Protein AF-0000000066243483 (afdb_homodimer)

Nearest PDB structures (foldseek):
  1xi3-assembly1_B  TM=9.521E-01  e=5.564E-17  Pyrococcus furiosus
  1g4t-assembly1_A  TM=9.145E-01  e=1.353E-14  Bacillus subtilis
  1g67-assembly1_A  TM=9.146E-01  e=1.085E-13  Bacillus subtilis
  3qh2-assembly2_C  TM=8.481E-01  e=3.074E-13  Bacillus subtilis
  3o16-assembly1_A  TM=8.797E-01  e=5.173E-13  Bacillus subtilis

Foldseek 3Di:
DDADQEEEEEDDVLQDPPNLVSVLLLLVVPAAHYEDDDVPDDDVVSLVVLLVVLVSSVVSNHAYAYEQPVVSCVVNVGQAYEYELPGDQPLVRCVVPVRHQYEYEDAALVSLVSNVVSPHQEYEYDDQDQAPVCNPDDHPHLQRLLVSLVPHDHAYEHEHPDEPVCQVSSVVSRHSHYYYYCNSSD/DDADQEEEEEDDVLQDPPNLVSVLLLLVVPAAHYEDDDVVDDDVVSLVVLLVVLVSSVVSNHAYAYEQPVVSCVVNVGQAYEYELPGDQPLVRCVVPVRHQYEYEDAALVSLVSNVVSPHQEYEYDDQDQAPVCNPDDHPHLQRLLVSLVVHDHAYEHEHPDEPVCQVSSVVSRHSHYYYYCNSSD

Sequence (372 aa):
MELPRLYAITDRKKYGENFLETLEKILKKGVRMVQLREKDLKDRELYKLAKEVRALTKKYKALLLINERFDIALAVEADGVHLPEQSFPPSVVKRVNPNFIVGFSAHSLESAKYAEKEGADFITLSPIFKTSSHPEAQPIGLKTLKEVSEKVNIPVYALGGITWEKIKVCYKNGAYGIAGISMFLEMELPRLYAITDRKKYGENFLETLEKILKKGVRMVQLREKDLKDRELYKLAKEVRALTKKYKALLLINERFDIALAVEADGVHLPEQSFPPSVVKRVNPNFIVGFSAHSLESAKYAEKEGADFITLSPIFKTSSHPEAQPIGLKTLKEVSEKVNIPVYALGGITWEKIKVCYKNGAYGIAGISMFLE

Solvent-accessible surface area (backbone atoms only — not comparable to full-atom values): 19202 Å² total; per-residue (Å²): 135,86,75,66,47,38,35,42,37,48,43,60,85,80,50,37,93,54,37,68,60,46,51,47,53,35,43,71,72,65,46,36,29,37,34,53,45,63,88,84,52,54,70,34,59,42,44,55,50,45,44,53,50,44,55,54,29,54,75,67,72,24,45,38,23,25,49,62,45,53,40,55,17,57,65,53,64,43,49,17,27,34,25,50,70,75,38,65,58,48,44,53,54,39,69,72,39,71,78,48,47,34,35,31,45,21,73,45,59,68,47,43,50,49,38,50,73,34,61,28,59,27,33,36,40,43,31,38,33,68,31,83,92,4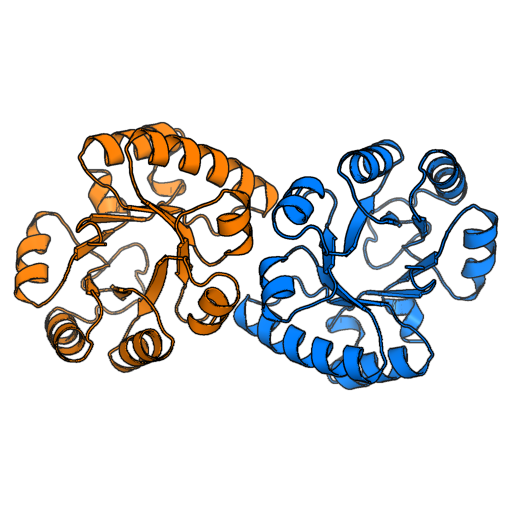5,67,87,52,72,49,61,31,62,68,49,43,30,53,37,39,73,72,44,91,53,50,32,21,41,22,34,54,59,44,83,86,45,45,63,60,42,46,75,28,44,32,63,27,43,33,39,56,67,56,64,74,106,134,86,75,65,46,39,35,42,36,48,42,59,85,80,49,38,94,54,38,68,61,46,51,47,54,36,42,73,71,64,46,37,28,36,34,55,43,62,87,84,54,52,68,35,58,42,45,54,50,46,44,53,48,44,54,54,29,55,74,66,71,24,46,39,23,24,50,62,43,53,39,54,16,58,65,52,63,44,50,17,28,33,25,50,70,76,39,66,59,48,43,52,54,38,68,70,38,71,78,47,45,33,35,30,46,20,74,46,59,67,47,42,51,49,38,51,74,34,60,29,57,28,32,36,40,42,30,38,33,68,31,83,91,46,66,86,52,71,49,61,31,62,68,48,43,30,51,38,40,70,74,43,91,52,50,32,22,42,23,34,53,59,46,83,87,45,47,63,59,42,46,75,29,45,32,63,27,43,32,38,54,69,56,62,75,106

Structure (mmCIF, N/CA/C/O backbone):
data_AF-0000000066243483-model_v1
#
loop_
_entity.id
_entity.type
_entity.pdbx_description
1 polymer 'Putative thiamine-phosphate synthase 2'
#
loop_
_atom_site.group_PDB
_atom_site.id
_atom_site.type_symbol
_atom_site.label_atom_id
_atom_site.label_alt_id
_atom_site.label_comp_id
_atom_site.label_asym_id
_atom_site.label_entity_id
_atom_site.label_seq_id
_atom_site.pdbx_PDB_ins_code
_atom_site.Cartn_x
_atom_site.Cartn_y
_atom_site.Cartn_z
_atom_site.occupancy
_atom_site.B_iso_or_equiv
_atom_site.auth_seq_id
_atom_site.auth_comp_id
_atom_site.auth_asym_id
_atom_site.auth_atom_id
_atom_site.pdbx_PDB_model_num
ATOM 1 N N . MET A 1 1 ? 5.418 -25.562 4.613 1 61.09 1 MET A N 1
ATOM 2 C CA . MET A 1 1 ? 4.191 -25.859 3.881 1 61.09 1 MET A CA 1
ATOM 3 C C . MET A 1 1 ? 4.453 -25.922 2.381 1 61.09 1 MET A C 1
ATOM 5 O O . MET A 1 1 ? 5.258 -25.156 1.855 1 61.09 1 MET A O 1
ATOM 9 N N . GLU A 1 2 ? 3.904 -26.953 1.703 1 91.19 2 GLU A N 1
ATOM 10 C CA . GLU A 1 2 ? 4.121 -27.141 0.27 1 91.19 2 GLU A CA 1
ATOM 11 C C . GLU A 1 2 ? 3.221 -26.203 -0.542 1 91.19 2 GLU A C 1
ATOM 13 O O . GLU A 1 2 ? 2.008 -26.172 -0.323 1 91.19 2 GLU A O 1
ATOM 18 N N . LEU A 1 3 ? 3.748 -25.422 -1.381 1 98 3 LEU A N 1
ATOM 19 C CA . LEU A 1 3 ? 3.004 -24.484 -2.219 1 98 3 LEU A CA 1
ATOM 20 C C . LEU A 1 3 ? 2.248 -25.234 -3.316 1 98 3 LEU A C 1
ATOM 22 O O . LEU A 1 3 ? 2.748 -26.219 -3.863 1 98 3 LEU A O 1
ATOM 26 N N . PRO A 1 4 ? 1.055 -24.781 -3.625 1 98.62 4 PRO A N 1
ATOM 27 C CA . PRO A 1 4 ? 0.329 -25.391 -4.742 1 98.62 4 PRO A CA 1
ATOM 28 C C . PRO A 1 4 ? 1.08 -25.281 -6.066 1 98.62 4 PRO A C 1
ATOM 30 O O . PRO A 1 4 ? 1.854 -24.344 -6.266 1 98.62 4 PRO A O 1
ATOM 33 N N . ARG A 1 5 ? 0.784 -26.156 -6.977 1 98.12 5 ARG A N 1
ATOM 34 C CA . ARG A 1 5 ? 1.524 -26.25 -8.227 1 98.12 5 ARG A CA 1
ATOM 35 C C . ARG A 1 5 ? 0.938 -25.312 -9.281 1 98.12 5 ARG A C 1
ATOM 37 O O . ARG A 1 5 ? 1.601 -24.984 -10.266 1 98.12 5 ARG A O 1
ATOM 44 N N . LEU A 1 6 ? -0.348 -24.969 -9.117 1 98.19 6 LEU A N 1
ATOM 45 C CA . LEU A 1 6 ? -1.018 -24.047 -10.031 1 98.19 6 LEU A CA 1
ATOM 46 C C . LEU A 1 6 ? -1.296 -22.703 -9.352 1 98.19 6 LEU A C 1
ATOM 48 O O . LEU A 1 6 ? -1.826 -22.672 -8.242 1 98.19 6 LEU A O 1
ATOM 52 N N . TYR A 1 7 ? -0.91 -21.672 -10.016 1 98.69 7 TYR A N 1
ATOM 53 C CA . TYR A 1 7 ? -0.941 -20.312 -9.477 1 98.69 7 TYR A CA 1
ATOM 54 C C . TYR A 1 7 ? -1.656 -19.359 -10.43 1 98.69 7 TYR A C 1
ATOM 56 O O . TYR A 1 7 ? -1.082 -18.922 -11.43 1 98.69 7 TYR A O 1
ATOM 64 N N . ALA A 1 8 ? -2.908 -19.016 -10.07 1 98.62 8 ALA A N 1
ATOM 65 C CA . ALA A 1 8 ? -3.715 -18.156 -10.938 1 98.62 8 ALA A CA 1
ATOM 66 C C . ALA A 1 8 ? -3.488 -16.688 -10.617 1 98.62 8 ALA A C 1
ATOM 68 O O . ALA A 1 8 ? -3.512 -16.281 -9.453 1 98.62 8 ALA A O 1
ATOM 69 N N . ILE A 1 9 ? -3.273 -15.93 -11.625 1 98.56 9 ILE A N 1
ATOM 70 C CA . ILE A 1 9 ? -3.133 -14.477 -11.516 1 98.56 9 ILE A CA 1
ATOM 71 C C . ILE A 1 9 ? -4.332 -13.789 -12.164 1 98.56 9 ILE A C 1
ATOM 73 O O . ILE A 1 9 ? -4.637 -14.031 -13.328 1 98.56 9 ILE A O 1
ATOM 77 N N . THR A 1 10 ? -4.953 -12.906 -11.469 1 98.31 10 THR A N 1
ATOM 78 C CA . THR A 1 10 ? -6.215 -12.352 -11.945 1 98.31 10 THR A CA 1
ATOM 79 C C . THR A 1 10 ? -5.965 -11.195 -12.906 1 98.31 10 THR A C 1
ATOM 81 O O . THR A 1 10 ? -4.918 -10.547 -12.844 1 98.31 10 THR A O 1
ATOM 84 N N . ASP A 1 11 ? -6.926 -11 -13.773 1 96.38 11 ASP A N 1
ATOM 85 C CA . ASP A 1 11 ? -7.086 -9.883 -14.703 1 96.38 11 ASP A CA 1
ATOM 86 C C . ASP A 1 11 ? -8.562 -9.609 -14.984 1 96.38 11 ASP A C 1
ATOM 88 O O . ASP A 1 11 ? -9.18 -10.297 -15.797 1 96.38 11 ASP A O 1
ATOM 92 N N . ARG A 1 12 ? -8.984 -8.602 -14.367 1 94.81 12 ARG A N 1
ATOM 93 C CA . ARG A 1 12 ? -10.414 -8.336 -14.414 1 94.81 12 ARG A CA 1
ATOM 94 C C . ARG A 1 12 ? -10.891 -8.141 -15.852 1 94.81 12 ARG A C 1
ATOM 96 O O . ARG A 1 12 ? -12.016 -8.5 -16.203 1 94.81 12 ARG A O 1
ATOM 103 N N . LYS A 1 13 ? -10.117 -7.582 -16.688 1 92.94 13 LYS A N 1
ATOM 104 C CA . LYS A 1 13 ? -10.477 -7.367 -18.078 1 92.94 13 LYS A CA 1
ATOM 105 C C . LYS A 1 13 ? -10.656 -8.695 -18.812 1 92.94 13 LYS A C 1
ATOM 107 O O . LYS A 1 13 ? -11.531 -8.828 -19.672 1 92.94 13 LYS A O 1
ATOM 112 N N . LYS A 1 14 ? -9.844 -9.711 -18.5 1 93.5 14 LYS A N 1
ATOM 113 C CA . LYS A 1 14 ? -9.906 -11.031 -19.125 1 93.5 14 LYS A CA 1
ATOM 114 C C . LYS A 1 14 ? -10.953 -11.906 -18.438 1 93.5 14 LYS A C 1
ATOM 116 O O . LYS A 1 14 ? -11.562 -12.766 -19.094 1 93.5 14 LYS A O 1
ATOM 121 N N . TYR A 1 15 ? -11.102 -11.711 -17.172 1 94.81 15 TYR A N 1
ATOM 122 C CA . TYR A 1 15 ? -12.023 -12.531 -16.391 1 94.81 15 TYR A CA 1
ATOM 123 C C . TYR A 1 15 ? -13.469 -12.141 -16.688 1 94.81 15 TYR A C 1
ATOM 125 O O . TYR A 1 15 ? -14.391 -12.93 -16.469 1 94.81 15 TYR A O 1
ATOM 133 N N . GLY A 1 16 ? -13.672 -10.789 -17.078 1 91.81 16 GLY A N 1
ATOM 134 C CA . GLY A 1 16 ? -14.992 -10.352 -17.5 1 91.81 16 GLY A CA 1
ATOM 135 C C . GLY A 1 16 ? -15.797 -9.719 -16.375 1 91.81 16 GLY A C 1
ATOM 136 O O . GLY A 1 16 ? -15.305 -9.578 -15.258 1 91.81 16 GLY A O 1
ATOM 137 N N . GLU A 1 17 ? -17.016 -9.406 -16.656 1 89.5 17 GLU A N 1
ATOM 138 C CA . GLU A 1 17 ? -17.875 -8.664 -15.742 1 89.5 17 GLU A CA 1
ATOM 139 C C . GLU A 1 17 ? -18.234 -9.508 -14.523 1 89.5 17 GLU A C 1
ATOM 141 O O . GLU A 1 17 ? -18.453 -8.969 -13.43 1 89.5 17 GLU A O 1
ATOM 146 N N . ASN A 1 18 ? -18.312 -10.727 -14.758 1 95.06 18 ASN A N 1
ATOM 147 C CA . ASN A 1 18 ? -18.578 -11.641 -13.648 1 95.06 18 ASN A CA 1
ATOM 148 C C . ASN A 1 18 ? -17.281 -12.164 -13.047 1 95.06 18 ASN A C 1
ATOM 150 O O . ASN A 1 18 ? -17.094 -13.375 -12.922 1 95.06 18 ASN A O 1
ATOM 154 N N . PHE A 1 19 ? -16.484 -11.406 -12.555 1 97.75 19 PHE A N 1
ATOM 155 C CA . PHE A 1 19 ? -15.125 -11.656 -12.086 1 97.75 19 PHE A CA 1
ATOM 156 C C . PHE A 1 19 ? -15.109 -12.742 -11.016 1 97.75 19 PHE A C 1
ATOM 158 O O . PHE A 1 19 ? -14.383 -13.727 -11.133 1 97.75 19 PHE A O 1
ATOM 165 N N . LEU A 1 20 ? -15.922 -12.609 -9.984 1 98.19 20 LEU A N 1
ATOM 166 C CA . LEU A 1 20 ? -15.914 -13.547 -8.867 1 98.19 20 LEU A CA 1
ATOM 167 C C . LEU A 1 20 ? -16.391 -14.922 -9.305 1 98.19 20 LEU A C 1
ATOM 169 O O . LEU A 1 20 ? -15.883 -15.945 -8.828 1 98.19 20 LEU A O 1
ATOM 173 N N . GLU A 1 21 ? -17.359 -14.953 -10.195 1 98.06 21 GLU A N 1
ATOM 174 C CA . GLU A 1 21 ? -17.844 -16.219 -10.719 1 98.06 21 GLU A CA 1
ATOM 175 C C . GLU A 1 21 ? -16.75 -16.938 -11.531 1 98.06 21 GLU A C 1
ATOM 177 O O . GLU A 1 21 ? -16.594 -18.141 -11.43 1 98.06 21 GLU A O 1
ATOM 182 N N . THR A 1 22 ? -16.125 -16.156 -12.344 1 98.31 22 THR A N 1
ATOM 183 C CA . THR A 1 22 ? -15.023 -16.703 -13.133 1 98.31 22 THR A CA 1
ATOM 184 C C . THR A 1 22 ? -13.922 -17.25 -12.234 1 98.31 22 THR A C 1
ATOM 186 O O . THR A 1 22 ? -13.422 -18.359 -12.461 1 98.31 22 THR A O 1
ATOM 189 N N . LEU A 1 23 ? -13.555 -16.516 -11.18 1 98.62 23 LEU A N 1
ATOM 190 C CA . LEU A 1 23 ? -12.547 -16.953 -10.227 1 98.62 23 LEU A CA 1
ATOM 191 C C . LEU A 1 23 ? -13 -18.234 -9.516 1 98.62 23 LEU A C 1
ATOM 193 O O . LEU A 1 23 ? -12.203 -19.141 -9.297 1 98.62 23 LEU A O 1
ATOM 197 N N . GLU A 1 24 ? -14.258 -18.25 -9.195 1 98.56 24 GLU A N 1
ATOM 198 C CA . GLU A 1 24 ? -14.781 -19.438 -8.523 1 98.56 24 GLU A CA 1
ATOM 199 C C . GLU A 1 24 ? -14.664 -20.672 -9.406 1 98.56 24 GLU A C 1
ATOM 201 O O . GLU A 1 24 ? -14.375 -21.766 -8.922 1 98.56 24 GLU A O 1
ATOM 206 N N . LYS A 1 25 ? -14.93 -20.5 -10.695 1 98.12 25 LYS A N 1
ATOM 207 C CA . LYS A 1 25 ? -14.773 -21.609 -11.633 1 98.12 25 LYS A CA 1
ATOM 208 C C . LYS A 1 25 ? -13.336 -22.125 -11.641 1 98.12 25 LYS A C 1
ATOM 210 O O . LYS A 1 25 ? -13.109 -23.328 -11.719 1 98.12 25 LYS A O 1
ATOM 215 N N . ILE A 1 26 ? -12.414 -21.219 -11.539 1 98.19 26 ILE A N 1
ATOM 216 C CA . ILE A 1 26 ? -11 -21.562 -11.516 1 98.19 26 ILE A CA 1
ATOM 217 C C . ILE A 1 26 ? -10.688 -22.359 -10.25 1 98.19 26 ILE A C 1
ATOM 219 O O . ILE A 1 26 ? -10 -23.375 -10.297 1 98.19 26 ILE A O 1
ATOM 223 N N . LEU A 1 27 ? -11.219 -21.953 -9.156 1 98.5 27 LEU A N 1
ATOM 224 C CA . LEU A 1 27 ? -11.016 -22.641 -7.883 1 98.5 27 LEU A CA 1
ATOM 225 C C . LEU A 1 27 ? -11.672 -24.016 -7.887 1 98.5 27 LEU A C 1
ATOM 227 O O . LEU A 1 27 ? -11.117 -24.969 -7.348 1 98.5 27 LEU A O 1
ATOM 231 N N . LYS A 1 28 ? -12.797 -24.094 -8.562 1 97.88 28 LYS A N 1
ATOM 232 C CA . LYS A 1 28 ? -13.5 -25.359 -8.664 1 97.88 28 LYS A CA 1
ATOM 233 C C . LYS A 1 28 ? -12.688 -26.375 -9.477 1 97.88 28 LYS A C 1
ATOM 235 O O . LYS A 1 28 ? -12.828 -27.578 -9.281 1 97.88 28 LYS A O 1
ATOM 240 N N . LYS A 1 29 ? -11.852 -25.844 -10.336 1 96.88 29 LYS A N 1
ATOM 241 C CA . LYS A 1 29 ? -11.023 -26.703 -11.18 1 96.88 29 LYS A CA 1
ATOM 242 C C . LYS A 1 29 ? -9.797 -27.188 -10.414 1 96.88 29 LYS A C 1
ATOM 244 O O . LYS A 1 29 ? -8.984 -27.938 -10.961 1 96.88 29 LYS A O 1
ATOM 249 N N . GLY A 1 30 ? -9.594 -26.703 -9.219 1 96.94 30 GLY A N 1
ATOM 250 C CA . GLY A 1 30 ? -8.562 -27.312 -8.383 1 96.94 30 GLY A CA 1
ATOM 251 C C . GLY A 1 30 ? -7.406 -26.375 -8.102 1 96.94 30 GLY A C 1
ATOM 252 O O . GLY A 1 30 ? -6.484 -26.719 -7.363 1 96.94 30 GLY A O 1
ATOM 253 N N . VAL A 1 31 ? -7.445 -25.172 -8.625 1 98.12 31 VAL A N 1
ATOM 254 C CA . VAL A 1 31 ? -6.41 -24.188 -8.336 1 98.12 31 VAL A CA 1
ATOM 255 C C . VAL A 1 31 ? -6.504 -23.75 -6.871 1 98.12 31 VAL A C 1
ATOM 257 O O . VAL A 1 31 ? -7.59 -23.469 -6.367 1 98.12 31 VAL A O 1
ATOM 260 N N . ARG A 1 32 ? -5.324 -23.656 -6.184 1 98.56 32 ARG A N 1
ATOM 261 C CA . ARG A 1 32 ? -5.379 -23.391 -4.75 1 98.56 32 ARG A CA 1
ATOM 262 C C . ARG A 1 32 ? -4.441 -22.25 -4.367 1 98.56 32 ARG A C 1
ATOM 264 O O . ARG A 1 32 ? -4.098 -22.094 -3.193 1 98.56 32 ARG A O 1
ATOM 271 N N . MET A 1 33 ? -3.996 -21.484 -5.324 1 98.81 33 MET A N 1
ATOM 272 C CA . MET A 1 33 ? -3.219 -20.266 -5.098 1 98.81 33 MET A CA 1
ATOM 273 C C . MET A 1 33 ? -3.58 -19.188 -6.117 1 98.81 33 MET A C 1
ATOM 275 O O . MET A 1 33 ? -3.566 -19.438 -7.32 1 98.81 33 MET A O 1
ATOM 279 N N . VAL A 1 34 ? -3.951 -18.016 -5.586 1 98.94 34 VAL A N 1
ATOM 280 C CA . VAL A 1 34 ? -4.441 -16.922 -6.422 1 98.94 34 VAL A CA 1
ATOM 281 C C . VAL A 1 34 ? -3.703 -15.633 -6.07 1 98.94 34 VAL A C 1
ATOM 283 O O . VAL A 1 34 ? -3.545 -15.305 -4.895 1 98.94 34 VAL A O 1
ATOM 286 N N . GLN A 1 35 ? -3.232 -15.008 -7.039 1 98.94 35 GLN A N 1
ATOM 287 C CA . GLN A 1 35 ? -2.791 -13.617 -6.895 1 98.94 35 GLN A CA 1
ATOM 288 C C . GLN A 1 35 ? -3.861 -12.648 -7.379 1 98.94 35 GLN A C 1
ATOM 290 O O . GLN A 1 35 ? -4.293 -12.719 -8.531 1 98.94 35 GLN A O 1
ATOM 295 N N . LEU A 1 36 ? -4.336 -11.773 -6.527 1 98.88 36 LEU A N 1
ATOM 296 C CA . LEU A 1 36 ? -5.176 -10.656 -6.957 1 98.88 36 LEU A CA 1
ATOM 297 C C . LEU A 1 36 ? -4.328 -9.523 -7.52 1 98.88 36 LEU A C 1
ATOM 299 O O . LEU A 1 36 ? -3.689 -8.789 -6.766 1 98.88 36 LEU A O 1
ATOM 303 N N . ARG A 1 37 ? -4.32 -9.422 -8.797 1 98.25 37 ARG A N 1
ATOM 304 C CA . ARG A 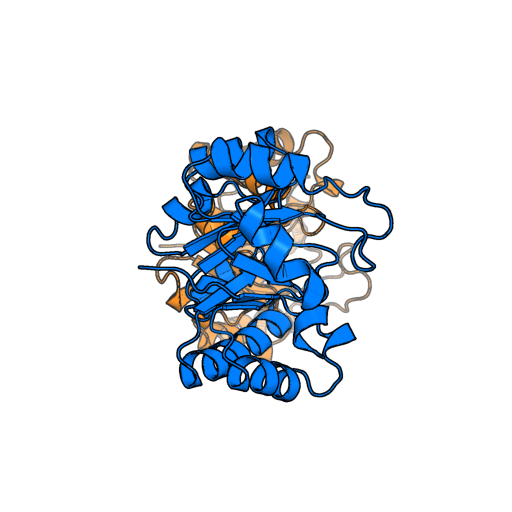1 37 ? -3.529 -8.43 -9.516 1 98.25 37 ARG A CA 1
ATOM 305 C C . ARG A 1 37 ? -4.426 -7.496 -10.328 1 98.25 37 ARG A C 1
ATOM 307 O O . ARG A 1 37 ? -4.754 -7.789 -11.484 1 98.25 37 ARG A O 1
ATOM 314 N N . GLU A 1 38 ? -4.816 -6.398 -9.719 1 96.5 38 GLU A N 1
ATOM 315 C CA . GLU A 1 38 ? -5.645 -5.387 -10.367 1 96.5 38 GLU A CA 1
ATOM 316 C C . GLU A 1 38 ? -5.051 -3.992 -10.195 1 96.5 38 GLU A C 1
ATOM 318 O O . GLU A 1 38 ? -5.465 -3.24 -9.312 1 96.5 38 GLU A O 1
ATOM 323 N N . LYS A 1 39 ? -4.215 -3.547 -11.094 1 90.88 39 LYS A N 1
ATOM 324 C CA . LYS A 1 39 ? -3.35 -2.377 -10.953 1 90.88 39 LYS A CA 1
ATOM 325 C C . LYS A 1 39 ? -4.105 -1.092 -11.273 1 90.88 39 LYS A C 1
ATOM 327 O O . LYS A 1 39 ? -3.635 0.005 -10.961 1 90.88 39 LYS A O 1
ATOM 332 N N . ASP A 1 40 ? -5.199 -1.304 -11.859 1 93.12 40 ASP A N 1
ATOM 333 C CA . ASP A 1 40 ? -5.926 -0.124 -12.32 1 93.12 40 ASP A CA 1
ATOM 334 C C . ASP A 1 40 ? -6.914 0.363 -11.266 1 93.12 40 ASP A C 1
ATOM 336 O O . ASP A 1 40 ? -7.484 1.447 -11.391 1 93.12 40 ASP A O 1
ATOM 340 N N . LEU A 1 41 ? -7.137 -0.409 -10.203 1 93.62 41 LEU A N 1
ATOM 341 C CA . LEU A 1 41 ? -8.102 -0.042 -9.172 1 93.62 41 LEU A CA 1
ATOM 342 C C . LEU A 1 41 ? -7.469 0.901 -8.156 1 93.62 41 LEU A C 1
ATOM 344 O O . LEU A 1 41 ? -6.305 0.74 -7.793 1 93.62 41 LEU A O 1
ATOM 348 N N . LYS A 1 42 ? -8.297 1.825 -7.645 1 90.88 42 LYS A N 1
ATOM 349 C CA . LYS A 1 42 ? -7.898 2.678 -6.527 1 90.88 42 LYS A CA 1
ATOM 350 C C . LYS A 1 42 ? -7.895 1.898 -5.215 1 90.88 42 LYS A C 1
ATOM 352 O O . LYS A 1 42 ? -8.453 0.799 -5.137 1 90.88 42 LYS A O 1
ATOM 357 N N . ASP A 1 43 ? -7.398 2.449 -4.211 1 92 43 ASP A N 1
ATOM 358 C CA . ASP A 1 43 ? -7.105 1.744 -2.967 1 92 43 ASP A CA 1
ATOM 359 C C . ASP A 1 43 ? -8.375 1.167 -2.348 1 92 43 ASP A C 1
ATOM 361 O O . ASP A 1 43 ? -8.414 -0.007 -1.975 1 92 43 ASP A O 1
ATOM 365 N N . ARG A 1 44 ? -9.406 1.966 -2.254 1 92.5 44 ARG A N 1
ATOM 366 C CA . ARG A 1 44 ? -10.641 1.516 -1.617 1 92.5 44 ARG A CA 1
ATOM 367 C C . ARG A 1 44 ? -11.312 0.418 -2.436 1 92.5 44 ARG A C 1
ATOM 369 O O . ARG A 1 44 ? -11.844 -0.542 -1.877 1 92.5 44 ARG A O 1
ATOM 376 N N . GLU A 1 45 ? -11.305 0.593 -3.777 1 95.75 45 GLU A N 1
ATOM 377 C CA . GLU A 1 45 ? -11.883 -0.413 -4.66 1 95.75 45 GLU A CA 1
ATOM 378 C C . GLU A 1 45 ? -11.109 -1.723 -4.598 1 95.75 45 GLU A C 1
ATOM 380 O O . GLU A 1 45 ? -11.695 -2.805 -4.578 1 95.75 45 GLU A O 1
ATOM 385 N N . LEU A 1 46 ? -9.844 -1.618 -4.566 1 97.44 46 LEU A N 1
ATOM 386 C CA . LEU A 1 46 ? -9.008 -2.809 -4.473 1 97.44 46 LEU A CA 1
ATOM 387 C C . LEU A 1 46 ? -9.227 -3.523 -3.141 1 97.44 46 LEU A C 1
ATOM 389 O O . LEU A 1 46 ? -9.305 -4.754 -3.098 1 97.44 46 LEU A O 1
ATOM 393 N N . TYR A 1 47 ? -9.359 -2.795 -2.102 1 97.88 47 TYR A N 1
ATOM 394 C CA . TYR A 1 47 ? -9.609 -3.354 -0.778 1 97.88 47 TYR A CA 1
ATOM 395 C C . TYR A 1 47 ? -10.93 -4.121 -0.751 1 97.88 47 TYR A C 1
ATOM 397 O O . TYR A 1 47 ? -10.984 -5.246 -0.252 1 97.88 47 TYR A O 1
ATOM 405 N N . LYS A 1 48 ? -11.93 -3.471 -1.295 1 97.56 48 LYS A N 1
ATOM 406 C CA . LYS A 1 48 ? -13.242 -4.117 -1.327 1 97.56 48 LYS A CA 1
ATOM 407 C C . LYS A 1 48 ? -13.195 -5.418 -2.121 1 97.56 48 LYS A C 1
ATOM 409 O O . LYS A 1 48 ? -13.727 -6.441 -1.68 1 97.56 48 LYS A O 1
ATOM 414 N N . LEU A 1 49 ? -12.562 -5.363 -3.211 1 98.25 49 LEU A N 1
ATOM 415 C CA . LEU A 1 49 ? -12.445 -6.559 -4.039 1 98.25 49 LEU A CA 1
ATOM 416 C C . LEU A 1 49 ? -11.617 -7.633 -3.33 1 98.25 49 LEU A C 1
ATOM 418 O O . LEU A 1 49 ? -11.961 -8.812 -3.375 1 98.25 49 LEU A O 1
ATOM 422 N N . ALA A 1 50 ? -10.578 -7.211 -2.699 1 98.75 50 ALA A N 1
ATOM 423 C CA . ALA A 1 50 ? -9.711 -8.141 -1.982 1 98.75 50 ALA A CA 1
ATOM 424 C C . ALA A 1 50 ? -10.477 -8.867 -0.878 1 98.75 50 ALA A C 1
ATOM 426 O O . ALA A 1 50 ? -10.242 -10.047 -0.628 1 98.75 50 ALA A O 1
ATOM 427 N N . LYS A 1 51 ? -11.359 -8.203 -0.224 1 98.56 51 LYS A N 1
ATOM 428 C CA . LYS A 1 51 ? -12.188 -8.82 0.808 1 98.56 51 LYS A CA 1
ATOM 429 C C . LYS A 1 51 ? -13.055 -9.93 0.224 1 98.56 51 LYS A C 1
ATOM 431 O O . LYS A 1 51 ? -13.172 -11.008 0.812 1 98.56 51 LYS A O 1
ATOM 436 N N . GLU A 1 52 ? -13.609 -9.562 -0.909 1 98.69 52 GLU A N 1
ATOM 437 C CA . GLU A 1 52 ? -14.461 -10.547 -1.576 1 98.69 52 GLU A CA 1
ATOM 438 C C . GLU A 1 52 ? -13.648 -11.758 -2.029 1 98.69 52 GLU A C 1
ATOM 440 O O . GLU A 1 52 ? -14.078 -12.898 -1.857 1 98.69 52 GLU A O 1
ATOM 445 N N . VAL A 1 53 ? -12.531 -11.531 -2.562 1 98.88 53 VAL A N 1
ATOM 446 C CA . VAL A 1 53 ? -11.68 -12.609 -3.053 1 98.88 53 VAL A CA 1
ATOM 447 C C . VAL A 1 53 ? -11.172 -13.438 -1.878 1 98.88 53 VAL A C 1
ATOM 449 O O . VAL A 1 53 ? -11.055 -14.664 -1.979 1 98.88 53 VAL A O 1
ATOM 452 N N . ARG A 1 54 ? -10.852 -12.781 -0.778 1 98.88 54 ARG A N 1
ATOM 453 C CA . ARG A 1 54 ? -10.422 -13.477 0.429 1 98.88 54 ARG A CA 1
ATOM 454 C C . ARG A 1 54 ? -11.492 -14.461 0.896 1 98.88 54 ARG A C 1
ATOM 456 O O . ARG A 1 54 ? -11.188 -15.617 1.198 1 98.88 54 ARG A O 1
ATOM 463 N N . ALA A 1 55 ? -12.703 -13.961 0.957 1 98.81 55 ALA A N 1
ATOM 464 C CA . ALA A 1 55 ? -13.805 -14.828 1.361 1 98.81 55 ALA A CA 1
ATOM 465 C C . ALA A 1 55 ? -13.922 -16.031 0.434 1 98.81 55 ALA A C 1
ATOM 467 O O . ALA A 1 55 ? -14.094 -17.172 0.895 1 98.81 55 ALA A O 1
ATOM 468 N N . LEU A 1 56 ? -13.82 -15.797 -0.831 1 98.81 56 LEU A N 1
ATOM 469 C CA . LEU A 1 56 ? -13.953 -16.844 -1.83 1 98.81 56 LEU A CA 1
ATOM 470 C C . LEU A 1 56 ? -12.805 -17.844 -1.716 1 98.81 56 LEU A C 1
ATOM 472 O O . LEU A 1 56 ? -13.023 -19.062 -1.755 1 98.81 56 LEU A O 1
ATOM 476 N N . THR A 1 57 ? -11.57 -17.359 -1.591 1 98.88 57 THR A N 1
ATOM 477 C CA . THR A 1 57 ? -10.422 -18.266 -1.515 1 98.88 57 THR A CA 1
ATOM 478 C C . THR A 1 57 ? -10.461 -19.078 -0.23 1 98.88 57 THR A C 1
ATOM 480 O O . THR A 1 57 ? -10.055 -20.25 -0.217 1 98.88 57 THR A O 1
ATOM 483 N N . LYS A 1 58 ? -10.945 -18.547 0.842 1 98.75 58 LYS A N 1
ATOM 484 C CA . LYS A 1 58 ? -11.094 -19.297 2.086 1 98.75 58 LYS A CA 1
ATOM 485 C C . LYS A 1 58 ? -12.07 -20.453 1.91 1 98.75 58 LYS A C 1
ATOM 487 O O . LYS A 1 58 ? -11.828 -21.562 2.408 1 98.75 58 LYS A O 1
ATOM 492 N N . LYS A 1 59 ? -13.156 -20.109 1.199 1 98.5 59 LYS A N 1
ATOM 493 C CA . LYS A 1 59 ? -14.164 -21.141 0.94 1 98.5 59 LYS A CA 1
ATOM 494 C C . LYS A 1 59 ? -13.547 -22.359 0.274 1 98.5 59 LYS A C 1
ATOM 496 O O . LYS A 1 59 ? -13.977 -23.484 0.528 1 98.5 59 LYS A O 1
ATOM 501 N N . TYR A 1 60 ? -12.523 -22.203 -0.456 1 98.62 60 TYR A N 1
ATOM 502 C CA . TYR A 1 60 ? -11.938 -23.297 -1.223 1 98.62 60 TYR A CA 1
ATOM 503 C C . TYR A 1 60 ? -10.578 -23.703 -0.655 1 98.62 60 TYR A C 1
ATOM 505 O O . TYR A 1 60 ? -9.82 -24.422 -1.299 1 98.62 60 TYR A O 1
ATOM 513 N N . LYS A 1 61 ? -10.227 -23.109 0.47 1 98.44 61 LYS A N 1
ATOM 514 C CA . LYS A 1 61 ? -8.953 -23.375 1.129 1 98.44 61 LYS A CA 1
ATOM 515 C C . LYS A 1 61 ? -7.777 -23.078 0.201 1 98.44 61 LYS A C 1
ATOM 517 O O . LYS A 1 61 ? -6.84 -23.875 0.103 1 98.44 61 LYS A O 1
ATOM 522 N N . ALA A 1 62 ? -7.926 -22.016 -0.464 1 98.81 62 ALA A N 1
ATOM 523 C CA . ALA A 1 62 ? -6.883 -21.578 -1.383 1 98.81 62 ALA A CA 1
ATOM 524 C C . ALA A 1 62 ? -6.098 -20.406 -0.795 1 98.81 62 ALA A C 1
ATOM 526 O O . ALA A 1 62 ? -6.645 -19.609 -0.03 1 98.81 62 ALA A O 1
ATOM 527 N N . LEU A 1 63 ? -4.828 -20.297 -1.157 1 98.88 63 LEU A N 1
ATOM 528 C CA . LEU A 1 63 ? -3.982 -19.188 -0.753 1 98.88 63 LEU A CA 1
ATOM 529 C C . LEU A 1 63 ? -4.324 -17.922 -1.552 1 98.88 63 LEU A C 1
ATOM 531 O O . LEU A 1 63 ? -4.594 -18.016 -2.752 1 98.88 63 LEU A O 1
ATOM 535 N N . LEU A 1 64 ? -4.344 -16.812 -0.911 1 98.94 64 LEU A N 1
ATOM 536 C CA . LEU A 1 64 ? -4.504 -15.523 -1.557 1 98.94 64 LEU A CA 1
ATOM 537 C C . LEU A 1 64 ? -3.252 -14.664 -1.386 1 98.94 64 LEU A C 1
ATOM 539 O O . LEU A 1 64 ? -2.812 -14.422 -0.26 1 98.94 64 LEU A O 1
ATOM 543 N N . LEU A 1 65 ? -2.664 -14.258 -2.451 1 98.94 65 LEU A N 1
ATOM 544 C CA . LEU A 1 65 ? -1.591 -13.273 -2.477 1 98.94 65 LEU A CA 1
ATOM 545 C C . LEU A 1 65 ? -2.061 -11.977 -3.127 1 98.94 65 LEU A C 1
ATOM 547 O O . LEU A 1 65 ? -2.777 -12 -4.129 1 98.94 65 LEU A O 1
ATOM 551 N N . ILE A 1 66 ? -1.654 -10.859 -2.557 1 98.94 66 ILE A N 1
ATOM 552 C CA . ILE A 1 66 ? -1.985 -9.547 -3.111 1 98.94 66 ILE A CA 1
ATOM 553 C C . ILE A 1 66 ? -0.791 -9 -3.891 1 98.94 66 ILE A C 1
ATOM 555 O O . ILE A 1 66 ? 0.348 -9.07 -3.42 1 98.94 66 ILE A O 1
ATOM 559 N N . ASN A 1 67 ? -1.036 -8.531 -5.059 1 98.62 67 ASN A N 1
ATOM 560 C CA . ASN A 1 67 ? 0.019 -7.926 -5.867 1 98.62 67 ASN A CA 1
ATOM 561 C C . ASN A 1 67 ? 0.528 -6.629 -5.242 1 98.62 67 ASN A C 1
ATOM 563 O O . ASN A 1 67 ? -0.197 -5.633 -5.191 1 98.62 67 ASN A O 1
ATOM 567 N N . GLU A 1 68 ? 1.74 -6.625 -4.777 1 97.44 68 GLU A N 1
ATOM 568 C CA . GLU A 1 68 ? 2.578 -5.488 -4.406 1 97.44 68 GLU A CA 1
ATOM 569 C C . GLU A 1 68 ? 2.088 -4.84 -3.113 1 97.44 68 GLU A C 1
ATOM 571 O O . GLU A 1 68 ? 2.867 -4.637 -2.182 1 97.44 68 GLU A O 1
ATOM 576 N N . ARG A 1 69 ? 0.786 -4.672 -2.91 1 97.25 69 ARG A N 1
ATOM 577 C CA . ARG A 1 69 ? 0.192 -3.873 -1.842 1 97.25 69 ARG A CA 1
ATOM 578 C C . ARG A 1 69 ? 0.043 -4.691 -0.564 1 97.25 69 ARG A C 1
ATOM 580 O O . ARG A 1 69 ? -1.042 -5.195 -0.268 1 97.25 69 ARG A O 1
ATOM 587 N N . PHE A 1 70 ? 1.129 -4.66 0.193 1 98.06 70 PHE A N 1
ATOM 588 C CA . PHE A 1 70 ? 1.069 -5.551 1.348 1 98.06 70 PHE A CA 1
ATOM 589 C C . PHE A 1 70 ? 0.3 -4.898 2.492 1 98.06 70 PHE A C 1
ATOM 591 O O . PHE A 1 70 ? -0.068 -5.57 3.459 1 98.06 70 PHE A O 1
ATOM 598 N N . ASP A 1 71 ? -0.12 -3.619 2.373 1 98.06 71 ASP A N 1
ATOM 599 C CA . ASP A 1 71 ? -1.122 -3.062 3.275 1 98.06 71 ASP A CA 1
ATOM 600 C C . ASP A 1 71 ? -2.492 -3.693 3.035 1 98.06 71 ASP A C 1
ATOM 602 O O . ASP A 1 71 ? -3.176 -4.086 3.982 1 98.06 71 ASP A O 1
ATOM 606 N N . ILE A 1 72 ? -2.861 -3.91 1.809 1 98.25 72 ILE A N 1
ATOM 607 C CA . ILE A 1 72 ? -4.113 -4.582 1.478 1 98.25 72 ILE A CA 1
ATOM 608 C C . ILE A 1 72 ? -4.059 -6.035 1.948 1 98.25 72 ILE A C 1
ATOM 610 O O . ILE A 1 72 ? -5.039 -6.555 2.486 1 98.25 72 ILE A O 1
ATOM 614 N N . ALA A 1 73 ? -2.918 -6.645 1.734 1 98.81 73 ALA A N 1
ATOM 615 C CA . ALA A 1 73 ? -2.764 -8.023 2.195 1 98.81 73 ALA A CA 1
ATOM 616 C C . ALA A 1 73 ? -3.014 -8.133 3.697 1 98.81 73 ALA A C 1
ATOM 618 O O . ALA A 1 73 ? -3.734 -9.023 4.152 1 98.81 73 ALA A O 1
ATOM 619 N N . LEU A 1 74 ? -2.4 -7.215 4.434 1 98.56 74 LEU A N 1
ATOM 620 C CA . LEU A 1 74 ? -2.59 -7.191 5.883 1 98.56 74 LEU A CA 1
ATOM 621 C C . LEU A 1 74 ? -4.047 -6.914 6.234 1 98.56 74 LEU A C 1
ATOM 623 O O . LEU A 1 74 ? -4.621 -7.582 7.098 1 98.56 74 LEU A O 1
ATOM 627 N N . ALA A 1 75 ? -4.641 -6 5.551 1 98.25 75 ALA A N 1
ATOM 628 C CA . ALA A 1 75 ? -5.992 -5.535 5.859 1 98.25 75 ALA A CA 1
ATOM 629 C C . ALA A 1 75 ? -7.012 -6.656 5.676 1 98.25 75 ALA A C 1
ATOM 631 O O . ALA A 1 75 ? -7.992 -6.738 6.418 1 98.25 75 ALA A O 1
ATOM 632 N N . VAL A 1 76 ? -6.762 -7.547 4.711 1 98.56 76 VAL A N 1
ATOM 633 C CA . VAL A 1 76 ? -7.754 -8.578 4.43 1 98.56 76 VAL A CA 1
ATOM 634 C C . VAL A 1 76 ? -7.266 -9.922 4.957 1 98.56 76 VAL A C 1
ATOM 636 O O . VAL A 1 76 ? -7.859 -10.969 4.668 1 98.56 76 VAL A O 1
ATOM 639 N N . GLU A 1 77 ? -6.125 -9.891 5.586 1 98.38 77 GLU A N 1
ATOM 640 C CA . GLU A 1 77 ? -5.52 -11.086 6.148 1 98.38 77 GLU A CA 1
ATOM 641 C C . GLU A 1 77 ? -5.234 -12.125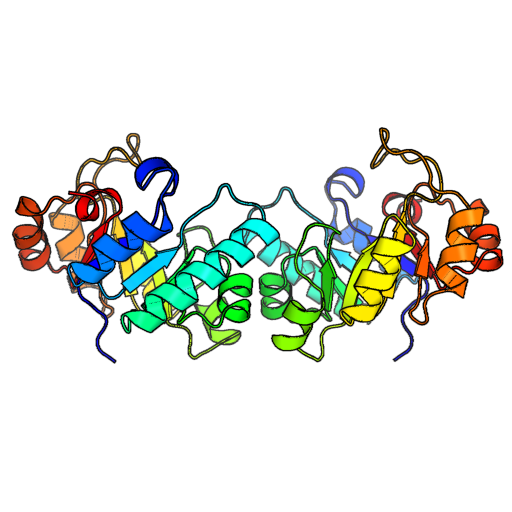 5.066 1 98.38 77 GLU A C 1
ATOM 643 O O . GLU A 1 77 ? -5.578 -13.305 5.219 1 98.38 77 GLU A O 1
ATOM 648 N N . ALA A 1 78 ? -4.758 -11.648 3.975 1 98.81 78 ALA A N 1
ATOM 649 C CA . ALA A 1 78 ? -4.281 -12.555 2.934 1 98.81 78 ALA A CA 1
ATOM 650 C C . ALA A 1 78 ? -3.107 -13.391 3.432 1 98.81 78 ALA A C 1
ATOM 652 O O . ALA A 1 78 ? -2.59 -13.164 4.527 1 98.81 78 ALA A O 1
ATOM 653 N N . ASP A 1 79 ? -2.68 -14.375 2.641 1 98.88 79 ASP A N 1
ATOM 654 C CA . ASP A 1 79 ? -1.601 -15.281 3.037 1 98.88 79 ASP A CA 1
ATOM 655 C C . ASP A 1 79 ? -0.236 -14.68 2.703 1 98.88 79 ASP A C 1
ATOM 657 O O . ASP A 1 79 ? 0.787 -15.117 3.236 1 98.88 79 ASP A O 1
ATOM 661 N N . GLY A 1 80 ? -0.267 -13.688 1.79 1 98.75 80 GLY A N 1
ATOM 662 C CA . GLY A 1 80 ? 0.991 -13.055 1.423 1 98.75 80 GLY A CA 1
ATOM 663 C C . GLY A 1 80 ? 0.85 -12.062 0.286 1 98.75 80 GLY A C 1
ATOM 664 O O . GLY A 1 80 ? -0.216 -11.469 0.1 1 98.75 80 GLY A O 1
ATOM 665 N N . VAL A 1 81 ? 2.014 -11.82 -0.385 1 98.81 81 VAL A N 1
ATOM 666 C CA . VAL A 1 81 ? 2.072 -10.836 -1.463 1 98.81 81 VAL A CA 1
ATOM 667 C C . VAL A 1 81 ? 2.951 -11.367 -2.596 1 98.81 81 VAL A C 1
ATOM 669 O O . VAL A 1 81 ? 3.768 -12.266 -2.387 1 98.81 81 VAL A O 1
ATOM 672 N N . HIS A 1 82 ? 2.678 -10.898 -3.754 1 98.94 82 HIS A N 1
ATOM 673 C CA . HIS A 1 82 ? 3.562 -11.094 -4.898 1 98.94 82 HIS A CA 1
ATOM 674 C C . HIS A 1 82 ? 4.133 -9.766 -5.387 1 98.94 82 HIS A C 1
ATOM 676 O O . HIS A 1 82 ? 3.379 -8.844 -5.707 1 98.94 82 HIS A O 1
ATOM 682 N N . LEU A 1 83 ? 5.457 -9.719 -5.426 1 98.62 83 LEU A N 1
ATOM 683 C CA . LEU A 1 83 ? 6.133 -8.453 -5.688 1 98.62 83 LEU A CA 1
ATOM 684 C C . LEU A 1 83 ? 6.688 -8.422 -7.109 1 98.62 83 LEU A C 1
ATOM 686 O O . LEU A 1 83 ? 7.449 -9.305 -7.5 1 98.62 83 LEU A O 1
ATOM 690 N N . PRO A 1 84 ? 6.293 -7.402 -7.867 1 97.69 84 PRO A N 1
ATOM 691 C CA . PRO A 1 84 ? 7 -7.168 -9.133 1 97.69 84 PRO A CA 1
ATOM 692 C C . PRO A 1 84 ? 8.484 -6.871 -8.93 1 97.69 84 PRO A C 1
ATOM 694 O O . PRO A 1 84 ? 8.891 -6.43 -7.848 1 97.69 84 PRO A O 1
ATOM 697 N N . GLU A 1 85 ? 9.219 -6.973 -9.938 1 95.81 85 GLU A N 1
ATOM 698 C CA . GLU A 1 85 ? 10.672 -6.855 -9.867 1 95.81 85 GLU A CA 1
ATOM 699 C C . GLU A 1 85 ? 11.094 -5.469 -9.383 1 95.81 85 GLU A C 1
ATOM 701 O O . GLU A 1 85 ? 12.055 -5.336 -8.633 1 95.81 85 GLU A O 1
ATOM 706 N N . GLN A 1 86 ? 10.398 -4.426 -9.727 1 93.06 86 GLN A N 1
ATOM 707 C CA . GLN A 1 86 ? 10.812 -3.066 -9.406 1 93.06 86 GLN A CA 1
ATOM 708 C C . GLN A 1 86 ? 10.094 -2.549 -8.164 1 93.06 86 GLN A C 1
ATOM 710 O O . GLN A 1 86 ? 10.117 -1.351 -7.879 1 93.06 86 GLN A O 1
ATOM 715 N N . SER A 1 87 ? 9.508 -3.477 -7.484 1 94.44 87 SER A N 1
ATOM 716 C CA . SER A 1 87 ? 8.781 -3.096 -6.277 1 94.44 87 SER A CA 1
ATOM 717 C C . SER A 1 87 ? 9.656 -3.242 -5.039 1 94.44 87 SER A C 1
ATOM 719 O O . SER A 1 87 ? 10.875 -3.055 -5.105 1 94.44 87 SER A O 1
ATOM 721 N N . PHE A 1 88 ? 9.125 -3.553 -3.83 1 95.44 88 PHE A N 1
ATOM 722 C CA . PHE A 1 88 ? 9.828 -3.707 -2.559 1 95.44 88 PHE A CA 1
ATOM 723 C C . PHE A 1 88 ? 10.75 -4.914 -2.594 1 95.44 88 PHE A C 1
ATOM 725 O O . PHE A 1 88 ? 10.43 -5.93 -3.217 1 95.44 88 PHE A O 1
ATOM 732 N N . PRO A 1 89 ? 11.898 -4.723 -1.902 1 97.31 89 PRO A N 1
ATOM 733 C CA . PRO A 1 89 ? 12.625 -5.961 -1.617 1 97.31 89 PRO A CA 1
ATOM 734 C C . PRO A 1 89 ? 11.828 -6.93 -0.746 1 97.31 89 PRO A C 1
ATOM 736 O O . PRO A 1 89 ? 11.164 -6.504 0.205 1 97.31 89 PRO A O 1
ATOM 739 N N . PRO A 1 90 ? 11.883 -8.164 -1.07 1 98.56 90 PRO A N 1
ATOM 740 C CA . PRO A 1 90 ? 11.156 -9.141 -0.26 1 98.56 90 PRO A CA 1
ATOM 741 C C . PRO A 1 90 ? 11.469 -9.023 1.23 1 98.56 90 PRO A C 1
ATOM 743 O O . PRO A 1 90 ? 10.586 -9.234 2.068 1 98.56 90 PRO A O 1
ATOM 746 N N . SER A 1 91 ? 12.672 -8.633 1.584 1 98.56 91 SER A N 1
ATOM 747 C CA . SER A 1 91 ? 13.094 -8.562 2.977 1 98.56 91 SER A CA 1
ATOM 748 C C . SER A 1 91 ? 12.305 -7.512 3.744 1 98.56 91 SER A C 1
ATOM 750 O O . SER A 1 91 ? 12.07 -7.656 4.945 1 98.56 91 SER A O 1
ATOM 752 N N . VAL A 1 92 ? 11.914 -6.492 3.053 1 98.12 92 VAL A N 1
ATOM 753 C CA . VAL A 1 92 ? 11.148 -5.422 3.68 1 98.12 92 VAL A CA 1
ATOM 754 C C . VAL A 1 92 ? 9.773 -5.949 4.098 1 98.12 92 VAL A C 1
ATOM 756 O O . VAL A 1 92 ? 9.312 -5.688 5.211 1 98.12 92 VAL A O 1
ATOM 759 N N . VAL A 1 93 ? 9.156 -6.691 3.227 1 98.44 93 VAL A N 1
ATOM 760 C CA . VAL A 1 93 ? 7.844 -7.27 3.51 1 98.44 93 VAL A CA 1
ATOM 761 C C . VAL A 1 93 ? 7.957 -8.273 4.656 1 98.44 93 VAL A C 1
ATOM 763 O O . VAL A 1 93 ? 7.129 -8.273 5.57 1 98.44 93 VAL A O 1
ATOM 766 N N . LYS A 1 94 ? 9 -9.078 4.664 1 98.56 94 LYS A N 1
ATOM 767 C CA . LYS A 1 94 ? 9.211 -10.102 5.684 1 98.56 94 LYS A CA 1
ATOM 768 C C . LYS A 1 94 ? 9.477 -9.477 7.047 1 98.56 94 LYS A C 1
ATOM 770 O O . LYS A 1 94 ? 9.102 -10.031 8.078 1 98.56 94 LYS A O 1
ATOM 775 N N . ARG A 1 95 ? 10.055 -8.336 7.055 1 97.81 95 ARG A N 1
ATOM 776 C CA . ARG A 1 95 ? 10.273 -7.617 8.305 1 97.81 95 ARG A CA 1
ATOM 777 C C . ARG A 1 95 ? 8.961 -7.145 8.906 1 97.81 95 ARG A C 1
ATOM 779 O O . ARG A 1 95 ? 8.789 -7.16 10.125 1 97.81 95 ARG A O 1
ATOM 786 N N . VAL A 1 96 ? 8.141 -6.734 8.055 1 97.62 96 VAL A N 1
ATOM 787 C CA . VAL A 1 96 ? 6.852 -6.215 8.5 1 97.62 96 VAL A CA 1
ATOM 788 C C . VAL A 1 96 ? 5.961 -7.371 8.953 1 97.62 96 VAL A C 1
ATOM 790 O O . VAL A 1 96 ? 5.266 -7.266 9.969 1 97.62 96 VAL A O 1
ATOM 793 N N . ASN A 1 97 ? 6 -8.461 8.227 1 98 97 ASN A N 1
ATOM 794 C CA . ASN A 1 97 ? 5.25 -9.664 8.57 1 98 97 ASN A CA 1
ATOM 795 C C . ASN A 1 97 ? 6.004 -10.922 8.164 1 98 97 ASN A C 1
ATOM 797 O O . ASN A 1 97 ? 5.883 -11.391 7.031 1 98 97 ASN A O 1
ATOM 801 N N . PRO A 1 98 ? 6.656 -11.539 9.078 1 97.94 98 PRO A N 1
ATOM 802 C CA . PRO A 1 98 ? 7.5 -12.688 8.758 1 97.94 98 PRO A CA 1
ATOM 803 C C . PRO A 1 98 ? 6.695 -13.906 8.312 1 97.94 98 PRO A C 1
ATOM 805 O O . PRO A 1 98 ? 7.254 -14.844 7.73 1 97.94 98 PRO A O 1
ATOM 808 N N . ASN A 1 99 ? 5.418 -13.891 8.5 1 97.94 99 ASN A N 1
ATOM 809 C CA . ASN A 1 99 ? 4.598 -15.055 8.188 1 97.94 99 ASN A CA 1
ATOM 810 C C . ASN A 1 99 ? 4.055 -14.992 6.762 1 97.94 99 ASN A C 1
ATOM 812 O O . ASN A 1 99 ? 3.49 -15.961 6.262 1 97.94 99 ASN A O 1
ATOM 816 N N . PHE A 1 100 ? 4.195 -13.891 6.094 1 98.69 100 PHE A N 1
ATOM 817 C CA . PHE A 1 100 ? 3.717 -13.734 4.723 1 98.69 100 PHE A CA 1
ATOM 818 C C . PHE A 1 100 ? 4.445 -14.688 3.785 1 98.69 100 PHE A C 1
ATOM 820 O O . PHE A 1 100 ? 5.66 -14.867 3.895 1 98.69 100 PHE A O 1
ATOM 827 N N . ILE A 1 101 ? 3.705 -15.32 2.939 1 98.88 101 ILE A N 1
ATOM 828 C CA . ILE A 1 101 ? 4.289 -15.898 1.736 1 98.88 101 ILE A CA 1
ATOM 829 C C . ILE A 1 101 ? 4.633 -14.797 0.743 1 98.88 101 ILE A C 1
ATOM 831 O O . ILE A 1 101 ? 3.768 -14 0.361 1 98.88 101 ILE A O 1
ATOM 835 N N . VAL A 1 102 ? 5.895 -14.719 0.33 1 98.88 102 VAL A N 1
ATOM 836 C CA . VAL A 1 102 ? 6.324 -13.641 -0.558 1 98.88 102 VAL A CA 1
ATOM 837 C C . VAL A 1 102 ? 6.805 -14.227 -1.883 1 98.88 102 VAL A C 1
ATOM 839 O O . VAL A 1 1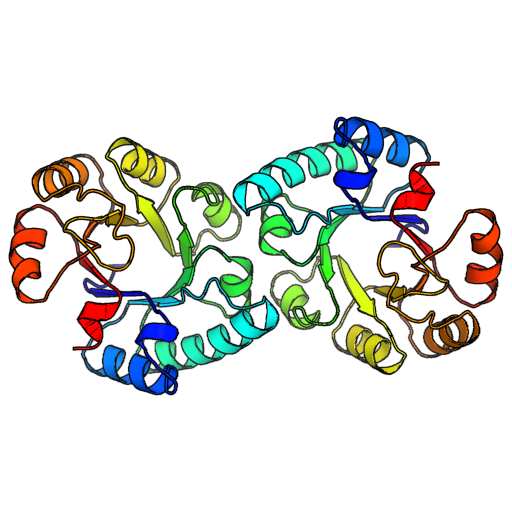02 ? 7.793 -14.969 -1.918 1 98.88 102 VAL A O 1
ATOM 842 N N . GLY A 1 103 ? 6.07 -13.922 -2.941 1 98.88 103 GLY A N 1
ATOM 843 C CA . GLY A 1 103 ? 6.508 -14.203 -4.301 1 98.88 103 GLY A CA 1
ATOM 844 C C . GLY A 1 103 ? 7.188 -13.023 -4.965 1 98.88 103 GLY A C 1
ATOM 845 O O . GLY A 1 103 ? 6.992 -11.875 -4.555 1 98.88 103 GLY A O 1
ATOM 846 N N . PHE A 1 104 ? 7.934 -13.32 -5.992 1 98.88 104 PHE A N 1
ATOM 847 C CA . PHE A 1 104 ? 8.688 -12.281 -6.672 1 98.88 104 PHE A CA 1
ATOM 848 C C . PHE A 1 104 ? 8.766 -12.547 -8.172 1 98.88 104 PHE A C 1
ATOM 850 O O . PHE A 1 104 ? 9.039 -13.68 -8.586 1 98.88 104 PHE A O 1
ATOM 857 N N . SER A 1 105 ? 8.461 -11.539 -8.977 1 98.62 105 SER A N 1
ATOM 858 C CA . SER A 1 105 ? 8.555 -11.68 -10.43 1 98.62 105 SER A CA 1
ATOM 859 C C . SER A 1 105 ? 9.992 -11.523 -10.906 1 98.62 105 SER A C 1
ATOM 861 O O . SER A 1 105 ? 10.531 -10.414 -10.922 1 98.62 105 SER A O 1
ATOM 863 N N . ALA A 1 106 ? 10.555 -12.539 -11.367 1 98.56 106 ALA A N 1
ATOM 864 C CA . ALA A 1 106 ? 11.914 -12.508 -11.906 1 98.56 106 ALA A CA 1
ATOM 865 C C . ALA A 1 106 ? 11.906 -12.633 -13.422 1 98.56 106 ALA A C 1
ATOM 867 O O . ALA A 1 106 ? 11.016 -13.266 -14 1 98.56 106 ALA A O 1
ATOM 868 N N . HIS A 1 107 ? 12.984 -12.039 -13.992 1 98 107 HIS A N 1
ATOM 869 C CA . HIS A 1 107 ? 13.086 -12.055 -15.445 1 98 107 HIS A CA 1
ATOM 870 C C . HIS A 1 107 ? 14.469 -12.523 -15.898 1 98 107 HIS A C 1
ATOM 872 O O . HIS A 1 107 ? 14.773 -12.484 -17.094 1 98 107 HIS A O 1
ATOM 878 N N . SER A 1 108 ? 15.297 -12.883 -14.938 1 98 108 SER A N 1
ATOM 879 C CA . SER A 1 108 ? 16.656 -13.359 -15.195 1 98 108 SER A CA 1
ATOM 880 C C . SER A 1 108 ? 17.188 -14.156 -14.008 1 98 108 SER A C 1
ATOM 882 O O . SER A 1 108 ? 16.562 -14.211 -12.953 1 98 108 SER A O 1
ATOM 884 N N . LEU A 1 109 ? 18.297 -14.789 -14.281 1 98.5 109 LEU A N 1
ATOM 885 C CA . LEU A 1 109 ? 18.969 -15.5 -13.195 1 98.5 109 LEU A CA 1
ATOM 886 C C . LEU A 1 109 ? 19.359 -14.531 -12.078 1 98.5 109 LEU A C 1
ATOM 888 O O . LEU A 1 109 ? 19.203 -14.844 -10.898 1 98.5 109 LEU A O 1
ATOM 892 N N . GLU A 1 110 ? 19.859 -13.398 -12.453 1 98.5 110 GLU A N 1
ATOM 893 C CA . GLU A 1 110 ? 20.266 -12.398 -11.477 1 98.5 110 GLU A CA 1
ATOM 894 C C . GLU A 1 110 ? 19.078 -11.953 -10.609 1 98.5 110 GLU A C 1
ATOM 896 O O . GLU A 1 110 ? 19.203 -11.867 -9.391 1 98.5 110 GLU A O 1
ATOM 901 N N . SER A 1 111 ? 18.016 -11.734 -11.258 1 98.38 111 SER A N 1
ATOM 902 C CA . SER A 1 111 ? 16.812 -11.32 -10.547 1 98.38 111 SER A CA 1
ATOM 903 C C . SER A 1 111 ? 16.297 -12.43 -9.625 1 98.38 111 SER A C 1
ATOM 905 O O . SER A 1 111 ? 15.812 -12.148 -8.531 1 98.38 111 SER A O 1
ATOM 907 N N . ALA A 1 112 ? 16.406 -13.617 -10.062 1 98.81 112 ALA A N 1
ATOM 908 C CA . ALA A 1 112 ? 15.992 -14.766 -9.258 1 98.81 112 ALA A CA 1
ATOM 909 C C . ALA A 1 112 ? 16.875 -14.906 -8.016 1 98.81 112 ALA A C 1
ATOM 911 O O . ALA A 1 112 ? 16.359 -15.125 -6.91 1 98.81 112 ALA A O 1
ATOM 912 N N . LYS A 1 113 ? 18.125 -14.797 -8.172 1 98.88 113 LYS A N 1
ATOM 913 C CA . LYS A 1 113 ? 19.062 -14.883 -7.055 1 98.88 113 LYS A CA 1
ATOM 914 C C . LYS A 1 113 ? 18.828 -13.758 -6.055 1 98.88 113 LYS A C 1
ATOM 916 O O . LYS A 1 113 ? 18.922 -13.969 -4.844 1 98.88 113 LYS A O 1
ATOM 921 N N . TYR A 1 114 ? 18.594 -12.617 -6.598 1 98.62 114 TYR A N 1
ATOM 922 C CA . TYR A 1 114 ? 18.25 -11.484 -5.75 1 98.62 114 TYR A CA 1
ATOM 923 C C . TYR A 1 114 ? 17.047 -11.797 -4.871 1 98.62 114 TYR A C 1
ATOM 925 O O . TYR A 1 114 ? 17.078 -11.57 -3.66 1 98.62 114 TYR A O 1
ATOM 933 N N . ALA A 1 115 ? 16.016 -12.312 -5.512 1 98.75 115 ALA A N 1
ATOM 934 C CA . ALA A 1 115 ? 14.781 -12.641 -4.793 1 98.75 115 ALA A CA 1
ATOM 935 C C . ALA A 1 115 ? 15.047 -13.641 -3.676 1 98.75 115 ALA A C 1
ATOM 937 O O . ALA A 1 115 ? 14.586 -13.461 -2.547 1 98.75 115 ALA A O 1
ATOM 938 N N . GLU A 1 116 ? 15.781 -14.656 -3.986 1 98.75 116 GLU A N 1
ATOM 939 C CA . GLU A 1 116 ? 16.125 -15.672 -2.998 1 98.75 116 GLU A CA 1
ATOM 940 C C . GLU A 1 116 ? 16.922 -15.07 -1.845 1 98.75 116 GLU A C 1
ATOM 942 O O . GLU A 1 116 ? 16.625 -15.32 -0.676 1 98.75 116 GLU A O 1
ATOM 947 N N . LYS A 1 117 ? 17.906 -14.289 -2.217 1 98.69 117 LYS A N 1
ATOM 948 C CA . LYS A 1 117 ? 18.75 -13.656 -1.21 1 98.69 117 LYS A CA 1
ATOM 949 C C . LYS A 1 117 ? 17.938 -12.758 -0.286 1 98.69 117 LYS A C 1
ATOM 951 O O . LYS A 1 117 ? 18.203 -12.688 0.916 1 98.69 117 LYS A O 1
ATOM 956 N N . GLU A 1 118 ? 16.938 -12.156 -0.81 1 98.56 118 GLU A N 1
ATOM 957 C CA . GLU A 1 118 ? 16.125 -11.211 -0.058 1 98.56 118 GLU A CA 1
ATOM 958 C C . GLU A 1 118 ? 15.031 -11.93 0.73 1 98.56 118 GLU A C 1
ATOM 960 O O . GLU A 1 118 ? 14.258 -11.297 1.452 1 98.56 118 GLU A O 1
ATOM 965 N N . GLY A 1 119 ? 14.898 -13.227 0.506 1 98.56 119 GLY A N 1
ATOM 966 C CA . GLY A 1 119 ? 14.039 -14.008 1.382 1 98.56 119 GLY A CA 1
ATOM 967 C C . GLY A 1 119 ? 12.688 -14.328 0.759 1 98.56 119 GLY A C 1
ATOM 968 O O . GLY A 1 119 ? 11.75 -14.695 1.462 1 98.56 119 GLY A O 1
ATOM 969 N N . ALA A 1 120 ? 12.555 -14.203 -0.539 1 98.75 120 ALA A N 1
ATOM 970 C CA . ALA A 1 120 ? 11.32 -14.625 -1.2 1 98.75 120 ALA A CA 1
ATOM 971 C C . ALA A 1 120 ? 11.078 -16.109 -1.007 1 98.75 120 ALA A C 1
ATOM 973 O O . ALA A 1 120 ? 12.031 -16.906 -0.949 1 98.75 120 ALA A O 1
ATOM 974 N N . ASP A 1 121 ? 9.82 -16.484 -0.951 1 98.88 121 ASP A N 1
ATOM 975 C CA . ASP A 1 121 ? 9.469 -17.891 -0.766 1 98.88 121 ASP A CA 1
ATOM 976 C C . ASP A 1 121 ? 9.422 -18.625 -2.104 1 98.88 121 ASP A C 1
ATOM 978 O O . ASP A 1 121 ? 9.57 -19.844 -2.152 1 98.88 121 ASP A O 1
ATOM 982 N N . PHE A 1 122 ? 9.203 -17.891 -3.154 1 98.94 122 PHE A N 1
ATOM 983 C CA . PHE A 1 122 ? 9.211 -18.438 -4.512 1 98.94 122 PHE A CA 1
ATOM 984 C C . PHE A 1 122 ? 9.336 -17.312 -5.535 1 98.94 122 PHE A C 1
ATOM 986 O O . PHE A 1 122 ? 9.258 -16.141 -5.188 1 98.94 122 PHE A O 1
ATOM 993 N N . ILE A 1 123 ? 9.547 -17.672 -6.809 1 98.88 123 ILE A N 1
ATOM 994 C CA . ILE A 1 123 ? 9.562 -16.688 -7.887 1 98.88 123 ILE A CA 1
ATOM 995 C C . ILE A 1 123 ? 8.672 -17.172 -9.031 1 98.88 123 ILE A C 1
ATOM 997 O O . ILE A 1 123 ? 8.406 -18.359 -9.164 1 98.88 123 ILE A O 1
ATOM 1001 N N . THR A 1 124 ? 8.164 -16.25 -9.727 1 98.88 124 THR A N 1
ATOM 1002 C CA . THR A 1 124 ? 7.746 -16.531 -11.102 1 98.88 124 THR A CA 1
ATOM 1003 C C . THR A 1 124 ? 8.836 -16.109 -12.086 1 98.88 124 THR A C 1
ATOM 1005 O O . THR A 1 124 ? 9.484 -15.086 -11.906 1 98.88 124 THR A O 1
ATOM 1008 N N . LEU A 1 125 ? 9.078 -16.953 -13.016 1 98.81 125 LEU A N 1
ATOM 1009 C CA . LEU A 1 125 ? 10.023 -16.656 -14.094 1 98.81 125 LEU A CA 1
ATOM 1010 C C . LEU A 1 125 ? 9.297 -16.484 -15.422 1 98.81 125 LEU A C 1
ATOM 1012 O O . LEU A 1 125 ? 8.609 -17.406 -15.883 1 98.81 125 LEU A O 1
ATOM 1016 N N . SER A 1 126 ? 9.477 -15.32 -16.031 1 98.19 126 SER A N 1
ATOM 1017 C CA . SER A 1 126 ? 8.648 -15.016 -17.188 1 98.19 126 SER A CA 1
ATOM 1018 C C . SER A 1 126 ? 9.344 -14.016 -18.109 1 98.19 126 SER A C 1
ATOM 1020 O O . SER A 1 126 ? 10.266 -13.312 -17.703 1 98.19 126 SER A O 1
ATOM 1022 N N . PRO A 1 127 ? 8.914 -13.875 -19.328 1 98.12 127 PRO A N 1
ATOM 1023 C CA . PRO A 1 127 ? 8.016 -14.836 -19.969 1 98.12 127 PRO A CA 1
ATOM 1024 C C . PRO A 1 127 ? 8.75 -16.062 -20.516 1 98.12 127 PRO A C 1
ATOM 1026 O O . PRO A 1 127 ? 9.781 -15.914 -21.172 1 98.12 127 PRO A O 1
ATOM 1029 N N . ILE A 1 128 ? 8.164 -17.219 -20.281 1 98.56 128 ILE A N 1
ATOM 1030 C CA . ILE A 1 128 ? 8.812 -18.422 -20.797 1 98.56 128 ILE A CA 1
ATOM 1031 C C . ILE A 1 128 ? 8.594 -18.531 -22.297 1 98.56 128 ILE A C 1
ATOM 1033 O O . ILE A 1 128 ? 9.516 -18.859 -23.047 1 98.56 128 ILE A O 1
ATOM 1037 N N . PHE A 1 129 ? 7.355 -18.297 -22.75 1 97.94 129 PHE A N 1
ATOM 1038 C CA . PHE A 1 129 ? 6.965 -18.25 -24.156 1 97.94 129 PHE A CA 1
ATOM 1039 C C . PHE A 1 129 ? 6.383 -16.891 -24.516 1 97.94 129 PHE A C 1
ATOM 1041 O O . PHE A 1 129 ? 6.168 -16.047 -23.641 1 97.94 129 PHE A O 1
ATOM 1048 N N . LYS A 1 130 ? 6.211 -16.656 -25.766 1 95.25 130 LYS A N 1
ATOM 1049 C CA . LYS A 1 130 ? 5.566 -15.422 -26.188 1 95.25 130 LYS A CA 1
ATOM 1050 C C . LYS A 1 130 ? 4.172 -15.297 -25.594 1 95.25 130 LYS A C 1
ATOM 1052 O O . LYS A 1 130 ? 3.426 -16.281 -25.531 1 95.25 130 LYS A O 1
ATOM 1057 N N . THR A 1 131 ? 3.842 -14.078 -25.156 1 91.56 131 THR A N 1
ATOM 1058 C CA . THR A 1 131 ? 2.566 -13.891 -24.469 1 91.56 131 THR A CA 1
ATOM 1059 C C . THR A 1 131 ? 1.922 -12.57 -24.891 1 91.56 131 THR A C 1
ATOM 1061 O O . THR A 1 131 ? 2.619 -11.609 -25.234 1 91.56 131 THR A O 1
ATOM 1064 N N . SER A 1 132 ? 0.658 -12.547 -24.766 1 87.31 132 SER A N 1
ATOM 1065 C CA . SER A 1 132 ? -0.094 -11.359 -25.156 1 87.31 132 SER A CA 1
ATOM 1066 C C . SER A 1 132 ? -0.112 -10.328 -24.031 1 87.31 132 SER A C 1
ATOM 1068 O O . SER A 1 132 ? -0.427 -9.156 -24.25 1 87.31 132 SER A O 1
ATOM 1070 N N . SER A 1 133 ? 0.195 -10.789 -22.766 1 84 133 SER A N 1
ATOM 1071 C CA . SER A 1 133 ? 0.191 -9.883 -21.625 1 84 133 SER A CA 1
ATOM 1072 C C . SER A 1 133 ? 1.346 -8.883 -21.703 1 84 133 SER A C 1
ATOM 1074 O O . SER A 1 133 ? 1.255 -7.777 -21.172 1 84 133 SER A O 1
ATOM 1076 N N . HIS A 1 134 ? 2.453 -9.352 -22.359 1 87.19 134 HIS A N 1
ATOM 1077 C CA . HIS A 1 134 ? 3.6 -8.492 -22.625 1 87.19 134 HIS A CA 1
ATOM 1078 C C . HIS A 1 134 ? 4.168 -8.758 -24.016 1 87.19 134 HIS A C 1
ATOM 1080 O O . HIS A 1 134 ? 5.27 -9.289 -24.156 1 87.19 134 HIS A O 1
ATOM 1086 N N . PRO A 1 135 ? 3.445 -8.25 -24.938 1 85.12 135 PRO A N 1
ATOM 1087 C CA . PRO A 1 135 ? 3.809 -8.617 -26.312 1 85.12 135 PRO A CA 1
ATOM 1088 C C . PRO A 1 135 ? 5.195 -8.117 -26.703 1 85.12 135 PRO A C 1
ATOM 1090 O O . PRO A 1 135 ? 5.816 -8.672 -27.625 1 85.12 135 PRO A O 1
ATOM 1093 N N . GLU A 1 136 ? 5.613 -7.105 -26.031 1 88.5 136 GLU A N 1
ATOM 1094 C CA . GLU A 1 136 ? 6.898 -6.508 -26.391 1 88.5 136 GLU A CA 1
ATOM 1095 C C . GLU A 1 136 ? 8.055 -7.266 -25.75 1 88.5 136 GLU A C 1
ATOM 1097 O O . GLU A 1 136 ? 9.211 -7.102 -26.156 1 88.5 136 GLU A O 1
ATOM 1102 N N . ALA A 1 137 ? 7.754 -8.141 -24.859 1 88.75 137 ALA A N 1
ATOM 1103 C CA . ALA A 1 137 ? 8.812 -8.844 -24.141 1 88.75 137 ALA A CA 1
ATOM 1104 C C . ALA A 1 137 ? 9.281 -10.07 -24.922 1 88.75 137 ALA A C 1
ATOM 1106 O O . ALA A 1 137 ? 8.469 -10.844 -25.422 1 88.75 137 ALA A O 1
ATOM 1107 N N . GLN A 1 138 ? 10.539 -10.195 -24.984 1 93.88 138 GLN A N 1
ATOM 1108 C CA . GLN A 1 138 ? 11.102 -11.391 -25.609 1 93.88 138 GLN A CA 1
ATOM 1109 C C . GLN A 1 138 ? 11.055 -12.578 -24.641 1 93.88 138 GLN A C 1
ATOM 1111 O O . GLN A 1 138 ? 11.422 -12.445 -23.469 1 93.88 138 GLN A O 1
ATOM 1116 N N . PRO A 1 139 ? 10.672 -13.695 -25.156 1 97.25 139 PRO A N 1
ATOM 1117 C CA . PRO A 1 139 ? 10.664 -14.875 -24.281 1 97.25 139 PRO A CA 1
ATOM 1118 C C . PRO A 1 139 ? 12.055 -15.25 -23.781 1 97.25 139 PRO A C 1
ATOM 1120 O O . PRO A 1 139 ? 13.031 -15.141 -24.531 1 97.25 139 PRO A O 1
ATOM 1123 N N . ILE A 1 140 ? 12.117 -15.688 -22.516 1 96.75 140 ILE A N 1
ATOM 1124 C CA . ILE A 1 140 ? 13.406 -16.062 -21.938 1 96.75 140 ILE A CA 1
ATOM 1125 C C . ILE A 1 140 ? 13.719 -17.516 -22.281 1 96.75 140 ILE A C 1
ATOM 1127 O O . ILE A 1 140 ? 14.883 -17.922 -22.281 1 96.75 140 ILE A O 1
ATOM 1131 N N . GLY A 1 141 ? 12.641 -18.391 -22.453 1 97.62 141 GLY A N 1
ATOM 1132 C CA . GLY A 1 141 ? 12.812 -19.719 -23.016 1 97.62 141 GLY A CA 1
ATOM 1133 C C . GLY A 1 141 ? 13.016 -20.781 -21.953 1 97.62 141 GLY A C 1
ATOM 1134 O O . GLY A 1 141 ? 13.227 -20.484 -20.781 1 97.62 141 GLY A O 1
ATOM 1135 N N . LEU A 1 142 ? 13.016 -22.047 -22.438 1 98.5 142 LEU A N 1
ATOM 1136 C CA . LEU A 1 142 ? 13.102 -23.203 -21.562 1 98.5 142 LEU A CA 1
ATOM 1137 C C . LEU A 1 142 ? 14.523 -23.391 -21.047 1 98.5 142 LEU A C 1
ATOM 1139 O O . LEU A 1 142 ? 14.727 -23.891 -19.938 1 98.5 142 LEU A O 1
ATOM 1143 N N . LYS A 1 143 ? 15.445 -23 -21.828 1 98.19 143 LYS A N 1
ATOM 1144 C CA . LYS A 1 143 ? 16.828 -23.109 -21.406 1 98.19 143 LYS A CA 1
ATOM 1145 C C . LYS A 1 143 ? 17.078 -22.281 -20.141 1 98.19 143 LYS A C 1
ATOM 1147 O O . LYS A 1 143 ? 17.703 -22.75 -19.188 1 98.19 143 LYS A O 1
ATOM 1152 N N . THR A 1 144 ? 16.578 -21.094 -20.141 1 98.5 144 THR A N 1
ATOM 1153 C CA . THR A 1 144 ? 16.734 -20.203 -19 1 98.5 144 THR A CA 1
ATOM 1154 C C . THR A 1 144 ? 15.938 -20.734 -17.797 1 98.5 144 THR A C 1
ATOM 1156 O O . THR A 1 144 ? 16.391 -20.641 -16.656 1 98.5 144 THR A O 1
ATOM 1159 N N . LEU A 1 145 ? 14.758 -21.266 -18.047 1 98.81 145 LEU A N 1
ATOM 1160 C CA . LEU A 1 145 ? 13.977 -21.875 -16.984 1 98.81 145 LEU A CA 1
ATOM 1161 C C . LEU A 1 145 ? 14.781 -22.953 -16.266 1 98.81 145 LEU A C 1
ATOM 1163 O O . LEU A 1 145 ? 14.836 -22.984 -15.039 1 98.81 145 LEU A O 1
ATOM 1167 N N . LYS A 1 146 ? 15.375 -23.781 -17.031 1 98.81 146 LYS A N 1
ATOM 1168 C CA . LYS A 1 146 ? 16.188 -24.859 -16.484 1 98.81 146 LYS A CA 1
ATOM 1169 C C . LYS A 1 146 ? 17.359 -24.328 -15.688 1 98.81 146 LYS A C 1
ATOM 1171 O O . LYS A 1 146 ? 17.609 -24.75 -14.562 1 98.81 146 LYS A O 1
ATOM 1176 N N . GLU A 1 147 ? 18.031 -23.391 -16.266 1 98.75 147 GLU A N 1
ATOM 1177 C CA . GLU A 1 147 ? 19.203 -22.797 -15.625 1 98.75 147 GLU A CA 1
ATOM 1178 C C . GLU A 1 147 ? 18.844 -22.172 -14.281 1 98.75 147 GLU A C 1
ATOM 1180 O O . GLU A 1 147 ? 19.5 -22.438 -13.273 1 98.75 147 GLU A O 1
ATOM 1185 N N . VAL A 1 148 ? 17.828 -21.375 -14.242 1 98.88 148 VAL A N 1
ATOM 1186 C CA . VAL A 1 148 ? 17.422 -20.672 -13.031 1 98.88 148 VAL A CA 1
ATOM 1187 C C . VAL A 1 148 ? 16.984 -21.688 -11.977 1 98.88 148 VAL A C 1
ATOM 1189 O O . VAL A 1 148 ? 17.359 -21.594 -10.812 1 98.88 148 VAL A O 1
ATOM 1192 N N . SER A 1 149 ? 16.219 -22.641 -12.383 1 98.69 149 SER A N 1
ATOM 1193 C CA . SER A 1 149 ? 15.688 -23.641 -11.453 1 98.69 149 SER A CA 1
ATOM 1194 C C . SER A 1 149 ? 16.812 -24.422 -10.789 1 98.69 149 SER A C 1
ATOM 1196 O O . SER A 1 149 ? 16.672 -24.891 -9.656 1 98.69 149 SER A O 1
ATOM 1198 N N . GLU A 1 150 ? 17.906 -24.562 -11.43 1 98.5 150 GLU A N 1
ATOM 1199 C CA . GLU A 1 150 ? 19.047 -25.312 -10.906 1 98.5 150 GLU A CA 1
ATOM 1200 C C . GLU A 1 150 ? 19.922 -24.438 -10.008 1 98.5 150 GLU A C 1
ATOM 1202 O O . GLU A 1 150 ? 20.688 -24.953 -9.195 1 98.5 150 GLU A O 1
ATOM 1207 N N . LYS A 1 151 ? 19.75 -23.156 -10.133 1 98.62 151 LYS A N 1
ATOM 1208 C CA . LYS A 1 151 ? 20.703 -22.266 -9.477 1 98.62 151 LYS A CA 1
ATOM 1209 C C . LYS A 1 151 ? 20.094 -21.609 -8.242 1 98.62 151 LYS A C 1
ATOM 1211 O O . LYS A 1 151 ? 20.812 -21 -7.438 1 98.62 151 LYS A O 1
ATOM 1216 N N . VAL A 1 152 ? 18.844 -21.75 -8.133 1 98.69 152 VAL A N 1
ATOM 1217 C CA . VAL A 1 152 ? 18.203 -21.234 -6.918 1 98.69 152 VAL A CA 1
ATOM 1218 C C . VAL A 1 152 ? 17.562 -22.391 -6.145 1 98.69 152 VAL A C 1
ATOM 1220 O O . VAL A 1 152 ? 17.234 -23.422 -6.727 1 98.69 152 VAL A O 1
ATOM 1223 N N . ASN A 1 153 ? 17.297 -22.156 -4.867 1 98.44 153 ASN A N 1
ATOM 1224 C CA . ASN A 1 153 ? 16.781 -23.219 -4.02 1 98.44 153 ASN A CA 1
ATOM 1225 C C . ASN A 1 153 ? 15.305 -23.031 -3.719 1 98.44 153 ASN A C 1
ATOM 1227 O O . ASN A 1 153 ? 14.672 -23.906 -3.123 1 98.44 153 ASN A O 1
ATOM 1231 N N . ILE A 1 154 ? 14.703 -22 -4.125 1 98.69 154 ILE A N 1
ATOM 1232 C CA . ILE A 1 154 ? 13.281 -21.75 -3.895 1 98.69 154 ILE A CA 1
ATOM 1233 C C . ILE A 1 154 ? 12.484 -22.172 -5.129 1 98.69 154 ILE A C 1
ATOM 1235 O O . ILE A 1 154 ? 13.008 -22.172 -6.242 1 98.69 154 ILE A O 1
ATOM 1239 N N . PRO A 1 155 ? 11.195 -22.469 -4.926 1 98.88 155 PRO A N 1
ATOM 1240 C CA . PRO A 1 155 ? 10.344 -22.875 -6.043 1 98.88 155 PRO A CA 1
ATOM 1241 C C . PRO A 1 155 ? 10.273 -21.844 -7.156 1 98.88 155 PRO A C 1
ATOM 1243 O O . PRO A 1 155 ? 10.195 -20.641 -6.875 1 98.88 155 PRO A O 1
ATOM 1246 N N . VAL A 1 156 ? 10.312 -22.328 -8.422 1 98.94 156 VAL A N 1
ATOM 1247 C CA . VAL A 1 156 ? 10.195 -21.484 -9.609 1 98.94 156 VAL A CA 1
ATOM 1248 C C . VAL A 1 156 ? 8.891 -21.797 -10.344 1 98.94 156 VAL A C 1
ATOM 1250 O O . VAL A 1 156 ? 8.672 -22.922 -10.773 1 98.94 156 VAL A O 1
ATOM 1253 N N . TYR A 1 157 ? 8.055 -20.828 -10.477 1 98.94 157 TYR A N 1
ATOM 1254 C CA . TYR A 1 157 ? 6.855 -20.953 -11.297 1 98.94 157 TYR A CA 1
ATOM 1255 C C . TYR A 1 157 ? 7.098 -20.422 -12.703 1 98.94 157 TYR A C 1
ATOM 1257 O O . TYR A 1 157 ? 7.492 -19.266 -12.883 1 98.94 157 TYR A O 1
ATOM 1265 N N . ALA A 1 158 ? 6.859 -21.266 -13.656 1 98.81 158 ALA A N 1
ATOM 1266 C CA . ALA A 1 158 ? 6.906 -20.797 -15.039 1 98.81 158 ALA A CA 1
ATOM 1267 C C . ALA A 1 15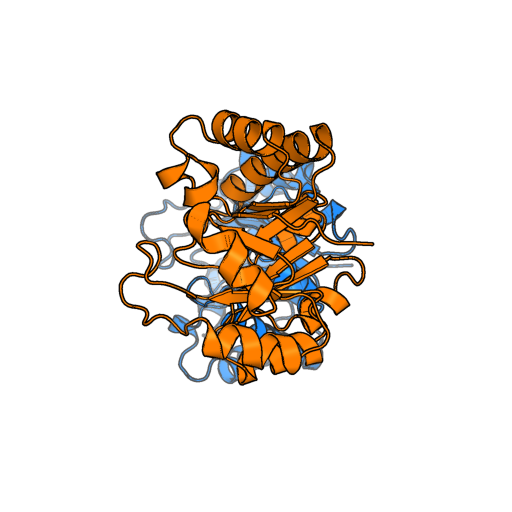8 ? 5.684 -19.953 -15.383 1 98.81 158 ALA A C 1
ATOM 1269 O O . ALA A 1 158 ? 4.551 -20.344 -15.078 1 98.81 158 ALA A O 1
ATOM 1270 N N . LEU A 1 159 ? 5.926 -18.859 -15.977 1 98.31 159 LEU A N 1
ATOM 1271 C CA . LEU A 1 159 ? 4.859 -17.922 -16.328 1 98.31 159 LEU A CA 1
ATOM 1272 C C . LEU A 1 159 ? 5.102 -17.312 -17.703 1 98.31 159 LEU A C 1
ATOM 1274 O O . LEU A 1 159 ? 6.242 -17.031 -18.062 1 98.31 159 LEU A O 1
ATOM 1278 N N . GLY A 1 160 ? 4.023 -17.109 -18.422 1 97.44 160 GLY A N 1
ATOM 1279 C CA . GLY A 1 160 ? 4.082 -16.406 -19.703 1 97.44 160 GLY A CA 1
ATOM 1280 C C . GLY A 1 160 ? 3.889 -17.312 -20.891 1 97.44 160 GLY A C 1
ATOM 1281 O O . GLY A 1 160 ? 4.777 -18.109 -21.234 1 97.44 160 GLY A O 1
ATOM 1282 N N . GLY A 1 161 ? 2.758 -17.203 -21.5 1 95.44 161 GLY A N 1
ATOM 1283 C CA . GLY A 1 161 ? 2.465 -17.906 -22.734 1 95.44 161 GLY A CA 1
ATOM 1284 C C . GLY A 1 161 ? 2.295 -19.406 -22.547 1 95.44 161 GLY A C 1
ATOM 1285 O O . GLY A 1 161 ? 2.494 -20.188 -23.484 1 95.44 161 GLY A O 1
ATOM 1286 N N . ILE A 1 162 ? 2.037 -19.797 -21.406 1 95.69 162 ILE A N 1
ATOM 1287 C CA . ILE A 1 162 ? 1.943 -21.234 -21.109 1 95.69 162 ILE A CA 1
ATOM 1288 C C . ILE A 1 162 ? 0.511 -21.703 -21.344 1 95.69 162 ILE A C 1
ATOM 1290 O O . ILE A 1 162 ? -0.442 -21.078 -20.875 1 95.69 162 ILE A O 1
ATOM 1294 N N . THR A 1 163 ? 0.39 -22.812 -22.141 1 93.06 163 THR A N 1
ATOM 1295 C CA . THR A 1 163 ? -0.865 -23.516 -22.328 1 93.06 163 THR A CA 1
ATOM 1296 C C . THR A 1 163 ? -0.821 -24.891 -21.656 1 93.06 163 THR A C 1
ATOM 1298 O O . THR A 1 163 ? 0.226 -25.312 -21.156 1 93.06 163 THR A O 1
ATOM 1301 N N . TRP A 1 164 ? -1.887 -25.469 -21.609 1 93.62 164 TRP A N 1
ATOM 1302 C CA . TRP A 1 164 ? -1.962 -26.766 -20.938 1 93.62 164 TRP A CA 1
ATOM 1303 C C . TRP A 1 164 ? -1.016 -27.766 -21.594 1 93.62 164 TRP A C 1
ATOM 1305 O O . TRP A 1 164 ? -0.458 -28.641 -20.922 1 93.62 164 TRP A O 1
ATOM 1315 N N . GLU A 1 165 ? -0.762 -27.641 -22.906 1 93.38 165 GLU A N 1
ATOM 1316 C CA . GLU A 1 165 ? 0.097 -28.562 -23.656 1 93.38 165 GLU A CA 1
ATOM 1317 C C . GLU A 1 165 ? 1.569 -28.328 -23.344 1 93.38 165 GLU A C 1
ATOM 1319 O O . GLU A 1 165 ? 2.412 -29.188 -23.562 1 93.38 165 GLU A O 1
ATOM 1324 N N . LYS A 1 166 ? 1.858 -27.172 -22.797 1 96.62 166 LYS A N 1
ATOM 1325 C CA . LYS A 1 166 ? 3.25 -26.781 -22.578 1 96.62 166 LYS A CA 1
ATOM 1326 C C . LYS A 1 166 ? 3.67 -27.031 -21.125 1 96.62 166 LYS A C 1
ATOM 1328 O O . LYS A 1 166 ? 4.844 -26.891 -20.781 1 96.62 166 LYS A O 1
ATOM 1333 N N . ILE A 1 167 ? 2.734 -27.453 -20.328 1 97.5 167 ILE A N 1
ATOM 1334 C CA . ILE A 1 167 ? 2.99 -27.594 -18.906 1 97.5 167 ILE A CA 1
ATOM 1335 C C . ILE A 1 167 ? 4.066 -28.656 -18.672 1 97.5 167 ILE A C 1
ATOM 1337 O O . ILE A 1 167 ? 5.004 -28.453 -17.906 1 97.5 167 ILE A O 1
ATOM 1341 N N . LYS A 1 168 ? 3.924 -29.75 -19.391 1 97.88 168 LYS A N 1
ATOM 1342 C CA . LYS A 1 168 ? 4.836 -30.875 -19.203 1 97.88 168 LYS A CA 1
ATOM 1343 C C . LYS A 1 168 ? 6.281 -30.469 -19.469 1 97.88 168 LYS A C 1
ATOM 1345 O O . LYS A 1 168 ? 7.188 -30.859 -18.734 1 97.88 168 LYS A O 1
ATOM 1350 N N . VAL A 1 169 ? 6.496 -29.703 -20.562 1 98.38 169 VAL A N 1
ATOM 1351 C CA . VAL A 1 169 ? 7.855 -29.328 -20.922 1 98.38 169 VAL A CA 1
ATOM 1352 C C . VAL A 1 169 ? 8.406 -28.344 -19.891 1 98.38 169 VAL A C 1
ATOM 1354 O O . VAL A 1 169 ? 9.602 -28.344 -19.594 1 98.38 169 VAL A O 1
ATOM 1357 N N . CYS A 1 170 ? 7.566 -27.578 -19.281 1 98.69 170 CYS A N 1
ATOM 1358 C CA . CYS A 1 170 ? 8.016 -26.672 -18.234 1 98.69 170 CYS A CA 1
ATOM 1359 C C . CYS A 1 170 ? 8.523 -27.453 -17.031 1 98.69 170 CYS A C 1
ATOM 1361 O O . CYS A 1 170 ? 9.594 -27.156 -16.5 1 98.69 170 CYS A O 1
ATOM 1363 N N . TYR A 1 171 ? 7.762 -28.453 -16.594 1 98.56 171 TYR A N 1
ATOM 1364 C CA . TYR A 1 171 ? 8.18 -29.297 -15.469 1 98.56 171 TYR A CA 1
ATOM 1365 C C . TYR A 1 171 ? 9.492 -30 -15.773 1 98.56 171 TYR A C 1
ATOM 1367 O O . TYR A 1 171 ? 10.383 -30.078 -14.93 1 98.56 171 TYR A O 1
ATOM 1375 N N . LYS A 1 172 ? 9.578 -30.5 -17.016 1 98.5 172 LYS A N 1
ATOM 1376 C CA . LYS A 1 172 ? 10.781 -31.219 -17.438 1 98.5 172 LYS A CA 1
ATOM 1377 C C . LYS A 1 172 ? 12.008 -30.297 -17.375 1 98.5 172 LYS A C 1
ATOM 1379 O O . LYS A 1 172 ? 13.133 -30.781 -17.25 1 98.5 172 LYS A O 1
ATOM 1384 N N . ASN A 1 173 ? 11.703 -29.016 -17.469 1 98.62 173 ASN A N 1
ATOM 1385 C CA . ASN A 1 173 ? 12.812 -28.062 -17.469 1 98.62 173 ASN A CA 1
ATOM 1386 C C . ASN A 1 173 ? 12.93 -27.328 -16.141 1 98.62 173 ASN A C 1
ATOM 1388 O O . ASN A 1 173 ? 13.438 -26.203 -16.094 1 98.62 173 ASN A O 1
ATOM 1392 N N . GLY A 1 174 ? 12.391 -27.844 -15.062 1 98.62 174 GLY A N 1
ATOM 1393 C CA . GLY A 1 174 ? 12.781 -27.422 -13.727 1 98.62 174 GLY A CA 1
ATOM 1394 C C . GLY A 1 174 ? 11.711 -26.609 -13.016 1 98.62 174 GLY A C 1
ATOM 1395 O O . GLY A 1 174 ? 11.867 -26.25 -11.852 1 98.62 174 GLY A O 1
ATOM 1396 N N . ALA A 1 175 ? 10.609 -26.375 -13.656 1 98.81 175 ALA A N 1
ATOM 1397 C CA . ALA A 1 175 ? 9.547 -25.625 -12.992 1 98.81 175 ALA A CA 1
ATOM 1398 C C . ALA A 1 175 ? 9 -26.406 -11.797 1 98.81 175 ALA A C 1
ATOM 1400 O O . ALA A 1 175 ? 8.805 -27.625 -11.875 1 98.81 175 ALA A O 1
ATOM 1401 N N . TYR A 1 176 ? 8.836 -25.703 -10.711 1 98.69 176 TYR A N 1
ATOM 1402 C CA . TYR A 1 176 ? 8.109 -26.25 -9.578 1 98.69 176 TYR A CA 1
ATOM 1403 C C . TYR A 1 176 ? 6.609 -26.266 -9.836 1 98.69 176 TYR A C 1
ATOM 1405 O O . TYR A 1 176 ? 5.922 -27.25 -9.539 1 98.69 176 TYR A O 1
ATOM 1413 N N . GLY A 1 177 ? 6.125 -25.172 -10.406 1 98.62 177 GLY A N 1
ATOM 1414 C CA . GLY A 1 177 ? 4.719 -24.969 -10.711 1 98.62 177 GLY A CA 1
ATOM 1415 C C . GLY A 1 177 ? 4.496 -24.078 -11.922 1 98.62 177 GLY A C 1
ATOM 1416 O O . GLY A 1 177 ? 5.453 -23.656 -12.578 1 98.62 177 GLY A O 1
ATOM 1417 N N . ILE A 1 178 ? 3.199 -23.859 -12.188 1 98.62 178 ILE A N 1
ATOM 1418 C CA . ILE A 1 178 ? 2.781 -23.062 -13.344 1 98.62 178 ILE A CA 1
ATOM 1419 C C . ILE A 1 178 ? 1.918 -21.891 -12.891 1 98.62 178 ILE A C 1
ATOM 1421 O O . ILE A 1 178 ? 0.975 -22.078 -12.117 1 98.62 178 ILE A O 1
ATOM 1425 N N . ALA A 1 179 ? 2.314 -20.703 -13.359 1 98.5 179 ALA A N 1
ATOM 1426 C CA . ALA A 1 179 ? 1.497 -19.516 -13.148 1 98.5 179 ALA A CA 1
ATOM 1427 C C . ALA A 1 179 ? 0.896 -19.016 -14.461 1 98.5 179 ALA A C 1
ATOM 1429 O O . ALA A 1 179 ? 1.464 -19.234 -15.531 1 98.5 179 ALA A O 1
ATOM 1430 N N . GLY A 1 180 ? -0.248 -18.391 -14.32 1 97 180 GLY A N 1
ATOM 1431 C CA . GLY A 1 180 ? -0.867 -17.906 -15.539 1 97 180 GLY A CA 1
ATOM 1432 C C . GLY A 1 180 ? -2.068 -17.016 -15.281 1 97 180 GLY A C 1
ATOM 1433 O O . GLY A 1 180 ? -2.596 -16.984 -14.172 1 97 180 GLY A O 1
ATOM 1434 N N . ILE A 1 181 ? -2.453 -16.312 -16.297 1 95.38 181 ILE A N 1
ATOM 1435 C CA . ILE A 1 181 ? -3.648 -15.477 -16.297 1 95.38 181 ILE A CA 1
ATOM 1436 C C . ILE A 1 181 ? -4.746 -16.141 -17.125 1 95.38 181 ILE A C 1
ATOM 1438 O O . ILE A 1 181 ? -5.68 -16.734 -16.562 1 95.38 181 ILE A O 1
ATOM 1442 N N . SER A 1 182 ? -4.555 -16.312 -18.375 1 92.88 182 SER A N 1
ATOM 1443 C CA . SER A 1 182 ? -5.605 -16.719 -19.312 1 92.88 182 SER A CA 1
ATOM 1444 C C . SER A 1 182 ? -5.715 -18.234 -19.391 1 92.88 182 SER A C 1
ATOM 1446 O O . SER A 1 182 ? -6.75 -18.781 -19.781 1 92.88 182 SER A O 1
ATOM 1448 N N . MET A 1 183 ? -4.688 -18.938 -19.016 1 92.25 183 MET A N 1
ATOM 1449 C CA . MET A 1 183 ? -4.684 -20.391 -19.172 1 92.25 183 MET A CA 1
ATOM 1450 C C . MET A 1 183 ? -5.77 -21.031 -18.312 1 92.25 183 MET A C 1
ATOM 1452 O O . MET A 1 183 ? -6.301 -22.078 -18.672 1 92.25 183 MET A O 1
ATOM 1456 N N . PHE A 1 184 ? -6.176 -20.359 -17.312 1 93 184 PHE A N 1
ATOM 1457 C CA . PHE A 1 184 ? -7.137 -20.953 -16.391 1 93 184 PHE A CA 1
ATOM 1458 C C . PHE A 1 184 ? -8.562 -20.609 -16.797 1 93 184 PHE A C 1
ATOM 1460 O O . PHE A 1 184 ? -9.523 -21.078 -16.172 1 93 184 PHE A O 1
ATOM 1467 N N . LEU A 1 185 ? -8.703 -19.781 -17.781 1 91.38 185 LEU A N 1
ATOM 1468 C CA . LEU A 1 185 ? -10.023 -19.391 -18.281 1 91.38 185 LEU A CA 1
ATOM 1469 C C . LEU A 1 185 ? -10.531 -20.375 -19.312 1 91.38 185 LEU A C 1
ATOM 1471 O O . LEU A 1 185 ? -11.695 -20.328 -19.703 1 91.38 185 LEU A O 1
ATOM 1475 N N . GLU A 1 186 ? -9.688 -21.203 -19.766 1 82.56 186 GLU A N 1
ATOM 1476 C CA . GLU A 1 186 ? -10.062 -22.203 -20.75 1 82.56 186 GLU A CA 1
ATOM 1477 C C . GLU A 1 186 ? -10.789 -23.375 -20.109 1 82.56 186 GLU A C 1
ATOM 1479 O O . GLU A 1 186 ? -10.523 -23.719 -18.953 1 82.56 186 GLU A O 1
ATOM 1484 N N . MET B 1 1 ? -0.858 11.602 23.828 1 61.28 1 MET B N 1
ATOM 1485 C CA . MET B 1 1 ? 0.178 12.5 23.328 1 61.28 1 MET B CA 1
ATOM 1486 C C . MET B 1 1 ? -0.437 13.664 22.562 1 61.28 1 MET B C 1
ATOM 1488 O O . MET B 1 1 ? -1.416 13.484 21.844 1 61.28 1 MET B O 1
ATOM 1492 N N . GLU B 1 2 ? 0.034 14.891 22.844 1 91.12 2 GLU B N 1
ATOM 1493 C CA . GLU B 1 2 ? -0.499 16.078 22.172 1 91.12 2 GLU B CA 1
ATOM 1494 C C . GLU B 1 2 ? 0.079 16.234 20.781 1 91.12 2 GLU B C 1
ATOM 1496 O O . GLU B 1 2 ? 1.297 16.172 20.594 1 91.12 2 GLU B O 1
ATOM 1501 N N . LEU B 1 3 ? -0.731 16.328 19.797 1 98 3 LEU B N 1
ATOM 1502 C CA . LEU B 1 3 ? -0.308 16.484 18.406 1 98 3 LEU B CA 1
ATOM 1503 C C . LEU B 1 3 ? 0.249 17.891 18.156 1 98 3 LEU B C 1
ATOM 1505 O O . LEU B 1 3 ? -0.249 18.859 18.719 1 98 3 LEU B O 1
ATOM 1509 N N . PRO B 1 4 ? 1.283 17.984 17.359 1 98.62 4 PRO B N 1
ATOM 1510 C CA . PRO B 1 4 ? 1.795 19.312 17.016 1 98.62 4 PRO B CA 1
ATOM 1511 C C . PRO B 1 4 ? 0.749 20.188 16.328 1 98.62 4 PRO B C 1
ATOM 1513 O O . PRO B 1 4 ? -0.151 19.672 15.656 1 98.62 4 PRO B O 1
ATOM 1516 N N . ARG B 1 5 ? 0.917 21.469 16.391 1 98.19 5 ARG B N 1
ATOM 1517 C CA . ARG B 1 5 ? -0.08 22.406 15.898 1 98.19 5 ARG B CA 1
ATOM 1518 C C . ARG B 1 5 ? 0.132 22.719 14.422 1 98.19 5 ARG B C 1
ATOM 1520 O O . ARG B 1 5 ? -0.778 23.203 13.742 1 98.19 5 ARG B O 1
ATOM 1527 N N . LEU B 1 6 ? 1.376 22.516 13.961 1 98.25 6 LEU B N 1
ATOM 1528 C CA . LEU B 1 6 ? 1.7 22.75 12.555 1 98.25 6 LEU B CA 1
ATOM 1529 C C . LEU B 1 6 ? 1.976 21.422 11.844 1 98.25 6 LEU B C 1
ATOM 1531 O O . LEU B 1 6 ? 2.746 20.594 12.336 1 98.25 6 LEU B O 1
ATOM 1535 N N . TYR B 1 7 ? 1.326 21.25 10.734 1 98.75 7 TYR B N 1
ATOM 1536 C CA . TYR B 1 7 ? 1.328 20 9.984 1 98.75 7 TYR B CA 1
ATOM 1537 C C . TYR B 1 7 ? 1.689 20.234 8.523 1 98.75 7 TYR B C 1
ATOM 1539 O O . TYR B 1 7 ? 0.853 20.672 7.738 1 98.75 7 TYR B O 1
ATOM 1547 N N . ALA B 1 8 ? 2.943 19.875 8.188 1 98.62 8 ALA B N 1
ATOM 1548 C CA . ALA B 1 8 ? 3.424 20.125 6.828 1 98.62 8 ALA B CA 1
ATOM 1549 C C . ALA B 1 8 ? 3.115 18.938 5.914 1 98.62 8 ALA B C 1
ATOM 1551 O O . ALA B 1 8 ? 3.365 17.781 6.277 1 98.62 8 ALA B O 1
ATOM 1552 N N . ILE B 1 9 ? 2.584 19.219 4.793 1 98.56 9 ILE B N 1
ATOM 1553 C CA . ILE B 1 9 ? 2.314 18.219 3.762 1 98.56 9 ILE B CA 1
ATOM 1554 C C . ILE B 1 9 ? 3.244 18.438 2.572 1 98.56 9 ILE B C 1
ATOM 1556 O O . ILE B 1 9 ? 3.291 19.531 2.008 1 98.56 9 ILE B O 1
ATOM 1560 N N . THR B 1 10 ? 3.914 17.438 2.15 1 98.31 10 THR B N 1
ATOM 1561 C CA . THR B 1 10 ? 4.957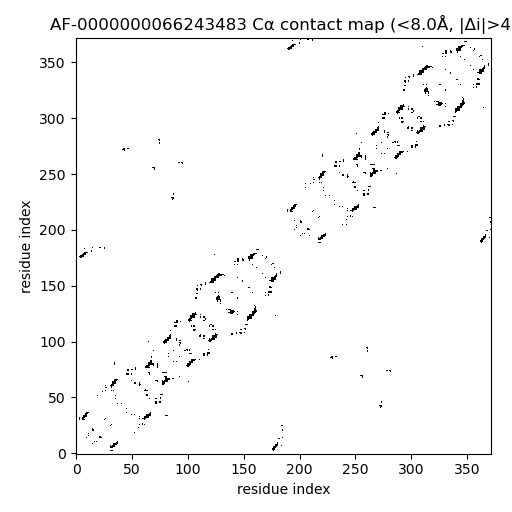 17.609 1.146 1 98.31 10 THR B CA 1
ATOM 1562 C C . THR B 1 10 ? 4.359 17.609 -0.258 1 98.31 10 THR B C 1
ATOM 1564 O O . THR B 1 10 ? 3.289 17.031 -0.483 1 98.31 10 THR B O 1
ATOM 1567 N N . ASP B 1 11 ? 5.059 18.266 -1.143 1 96.38 11 ASP B N 1
ATOM 1568 C CA . ASP B 1 11 ? 4.867 18.312 -2.588 1 96.38 11 ASP B CA 1
ATOM 1569 C C . ASP B 1 11 ? 6.195 18.531 -3.311 1 96.38 11 ASP B C 1
ATOM 1571 O O . ASP B 1 11 ? 6.684 19.656 -3.404 1 96.38 11 ASP B O 1
ATOM 1575 N N . ARG B 1 12 ? 6.625 17.484 -3.828 1 94.81 12 ARG B N 1
ATOM 1576 C CA . ARG B 1 12 ? 7.965 17.516 -4.398 1 94.81 12 ARG B CA 1
ATOM 1577 C C . ARG B 1 12 ? 8.07 18.562 -5.504 1 94.81 12 ARG B C 1
ATOM 1579 O O . ARG B 1 12 ? 9.117 19.172 -5.68 1 94.81 12 ARG B O 1
ATOM 1586 N N . LYS B 1 13 ? 7.062 18.766 -6.238 1 92.94 13 LYS B N 1
ATOM 1587 C CA . LYS B 1 13 ? 7.066 19.766 -7.305 1 92.94 13 LYS B CA 1
ATOM 1588 C C . LYS B 1 13 ? 7.219 21.172 -6.742 1 92.94 13 LYS B C 1
ATOM 1590 O O . LYS B 1 13 ? 7.879 22.031 -7.344 1 92.94 13 LYS B O 1
ATOM 1595 N N . LYS B 1 14 ? 6.629 21.469 -5.574 1 93.5 14 LYS B N 1
ATOM 1596 C CA . LYS B 1 14 ? 6.699 22.781 -4.934 1 93.5 14 LYS B CA 1
ATOM 1597 C C . LYS B 1 14 ? 7.969 22.906 -4.098 1 93.5 14 LYS B C 1
ATOM 1599 O O . LYS B 1 14 ? 8.508 24.016 -3.949 1 93.5 14 LYS B O 1
ATOM 1604 N N . TYR B 1 15 ? 8.367 21.812 -3.537 1 94.81 15 TYR B N 1
ATOM 1605 C CA . TYR B 1 15 ? 9.539 21.812 -2.666 1 94.81 15 TYR B CA 1
ATOM 1606 C C . TYR B 1 15 ? 10.82 21.953 -3.477 1 94.81 15 TYR B C 1
ATOM 1608 O O . TYR B 1 15 ? 11.852 22.391 -2.951 1 94.81 15 TYR B O 1
ATOM 1616 N N . GLY B 1 16 ? 10.773 21.438 -4.805 1 91.81 16 GLY B N 1
ATOM 1617 C CA . GLY B 1 16 ? 11.906 21.656 -5.699 1 91.81 16 GLY B CA 1
ATOM 1618 C C . GLY B 1 16 ? 12.867 20.484 -5.723 1 91.81 16 GLY B C 1
ATOM 1619 O O . GLY B 1 16 ? 12.648 19.469 -5.055 1 91.81 16 GLY B O 1
ATOM 1620 N N . GLU B 1 17 ? 13.945 20.641 -6.422 1 89.62 17 GLU B N 1
ATOM 1621 C CA . GLU B 1 17 ? 14.906 19.562 -6.656 1 89.62 17 GLU B CA 1
ATOM 1622 C C . GLU B 1 17 ? 15.641 19.188 -5.371 1 89.62 17 GLU B C 1
ATOM 1624 O O . GLU B 1 17 ? 16.047 18.031 -5.195 1 89.62 17 GLU B O 1
ATOM 1629 N N . ASN B 1 18 ? 15.797 20.141 -4.582 1 95.12 18 ASN B N 1
ATOM 1630 C CA . ASN B 1 18 ? 16.406 19.891 -3.283 1 95.12 18 ASN B CA 1
ATOM 1631 C C . ASN B 1 18 ? 15.359 19.594 -2.215 1 95.12 18 ASN B C 1
ATOM 1633 O O . ASN B 1 18 ? 15.352 20.234 -1.156 1 95.12 18 ASN B O 1
ATOM 1637 N N . PHE B 1 19 ? 14.617 18.641 -2.34 1 97.75 19 PHE B N 1
ATOM 1638 C CA . PHE B 1 19 ? 13.438 18.281 -1.56 1 97.75 19 PHE B CA 1
ATOM 1639 C C . PHE B 1 19 ? 13.797 18.125 -0.087 1 97.75 19 PHE B C 1
ATOM 1641 O O . PHE B 1 19 ? 13.172 18.734 0.78 1 97.75 19 PHE B O 1
ATOM 1648 N N . LEU B 1 20 ? 14.812 17.344 0.235 1 98.25 20 LEU B N 1
ATOM 1649 C CA . LEU B 1 20 ? 15.172 17.047 1.617 1 98.25 20 LEU B CA 1
ATOM 1650 C C . LEU B 1 20 ? 15.688 18.297 2.326 1 98.25 20 LEU B C 1
ATOM 1652 O O . LEU B 1 20 ? 15.414 18.5 3.512 1 98.25 20 LEU B O 1
ATOM 1656 N N . GLU B 1 21 ? 16.422 19.125 1.597 1 98.06 21 GLU B N 1
ATOM 1657 C CA . GLU B 1 21 ? 16.906 20.375 2.168 1 98.06 21 GLU B CA 1
ATOM 1658 C C . GLU B 1 21 ? 15.742 21.312 2.492 1 98.06 21 GLU B C 1
ATOM 1660 O O . GLU B 1 21 ? 15.742 21.969 3.535 1 98.06 21 GLU B O 1
ATOM 1665 N N . THR B 1 22 ? 14.852 21.391 1.563 1 98.31 22 THR B N 1
ATOM 1666 C CA . THR B 1 22 ? 13.672 22.219 1.777 1 98.31 22 THR B CA 1
ATOM 1667 C C . THR B 1 22 ? 12.883 21.734 2.988 1 98.31 22 THR B C 1
ATOM 1669 O O . THR B 1 22 ? 12.461 22.531 3.826 1 98.31 22 THR B O 1
ATOM 1672 N N . LEU B 1 23 ? 12.68 20.406 3.098 1 98.62 23 LEU B N 1
ATOM 1673 C CA . LEU B 1 23 ? 11.977 19.828 4.242 1 98.62 23 LEU B CA 1
ATOM 1674 C C . LEU B 1 23 ? 12.727 20.125 5.539 1 98.62 23 LEU B C 1
ATOM 1676 O O . LEU B 1 23 ? 12.109 20.422 6.562 1 98.62 23 LEU B O 1
ATOM 1680 N N . GLU B 1 24 ? 14.023 20.016 5.449 1 98.56 24 GLU B N 1
ATOM 1681 C CA . GLU B 1 24 ? 14.82 20.281 6.645 1 98.56 24 GLU B CA 1
ATOM 1682 C C . GLU B 1 24 ? 14.641 21.734 7.113 1 98.56 24 GLU B C 1
ATOM 1684 O O . GLU B 1 24 ? 14.602 22 8.312 1 98.56 24 GLU B O 1
ATOM 1689 N N . LYS B 1 25 ? 14.578 22.672 6.168 1 98.12 25 LYS B N 1
ATOM 1690 C CA . LYS B 1 25 ? 14.336 24.062 6.523 1 98.12 25 LYS B CA 1
ATOM 1691 C C . LYS B 1 25 ? 13.008 24.219 7.25 1 98.12 25 LYS B C 1
ATOM 1693 O O . LYS B 1 25 ? 12.898 25 8.195 1 98.12 25 LYS B O 1
ATOM 1698 N N . ILE B 1 26 ? 12.031 23.469 6.816 1 98.19 26 ILE B N 1
ATOM 1699 C CA . ILE B 1 26 ? 10.711 23.5 7.434 1 98.19 26 ILE B CA 1
ATOM 1700 C C . ILE B 1 26 ? 10.797 22.969 8.859 1 98.19 26 ILE B C 1
ATOM 1702 O O . ILE B 1 26 ? 10.234 23.562 9.789 1 98.19 26 ILE B O 1
ATOM 1706 N N . LEU B 1 27 ? 11.523 21.953 9.062 1 98.5 27 LEU B N 1
ATOM 1707 C CA . LEU B 1 27 ? 11.703 21.359 10.383 1 98.5 27 LEU B CA 1
ATOM 1708 C C . LEU B 1 27 ? 12.492 22.281 11.297 1 98.5 27 LEU B C 1
ATOM 1710 O O . LEU B 1 27 ? 12.188 22.391 12.484 1 98.5 27 LEU B O 1
ATOM 1714 N N . LYS B 1 28 ? 13.422 22.984 10.703 1 97.94 28 LYS B N 1
ATOM 1715 C CA . LYS B 1 28 ? 14.227 23.938 11.469 1 97.94 28 LYS B CA 1
ATOM 1716 C C . LYS B 1 28 ? 13.367 25.094 11.961 1 97.94 28 LYS B C 1
ATOM 1718 O O . LYS B 1 28 ? 13.68 25.703 12.984 1 97.94 28 LYS B O 1
ATOM 1723 N N . LYS B 1 29 ? 12.297 25.328 11.242 1 96.94 29 LYS B N 1
ATOM 1724 C CA . LYS B 1 29 ? 11.398 26.422 11.609 1 96.94 29 LYS B CA 1
ATOM 1725 C C . LYS B 1 29 ? 10.445 26 12.727 1 96.94 29 LYS B C 1
ATOM 1727 O O . LYS B 1 29 ? 9.625 26.797 13.188 1 96.94 29 LYS B O 1
ATOM 1732 N N . GLY B 1 30 ? 10.477 24.75 13.094 1 97 30 GLY B N 1
ATOM 1733 C CA . GLY B 1 30 ? 9.75 24.359 14.281 1 97 30 GLY B CA 1
ATOM 1734 C C . GLY B 1 30 ? 8.586 23.422 13.992 1 97 30 GLY B C 1
ATOM 1735 O O . GLY B 1 30 ? 7.91 22.953 14.906 1 97 30 GLY B O 1
ATOM 1736 N N . VAL B 1 31 ? 8.367 23.078 12.742 1 98.12 31 VAL B N 1
ATOM 1737 C CA . VAL B 1 31 ? 7.324 22.125 12.391 1 98.12 31 VAL B CA 1
ATOM 1738 C C . VAL B 1 31 ? 7.707 20.734 12.891 1 98.12 31 VAL B C 1
ATOM 1740 O O . VAL B 1 31 ? 8.844 20.297 12.703 1 98.12 31 VAL B O 1
ATOM 1743 N N . ARG B 1 32 ? 6.723 20 13.484 1 98.62 32 ARG B N 1
ATOM 1744 C CA . ARG B 1 32 ? 7.082 18.734 14.102 1 98.62 32 ARG B CA 1
ATOM 1745 C C . ARG B 1 32 ? 6.137 17.625 13.664 1 98.62 32 ARG B C 1
ATOM 1747 O O . ARG B 1 32 ? 6.062 16.562 14.297 1 98.62 32 ARG B O 1
ATOM 1754 N N . MET B 1 33 ? 5.395 17.844 12.609 1 98.81 33 MET B N 1
ATOM 1755 C CA . MET B 1 33 ? 4.555 16.828 11.984 1 98.81 33 MET B CA 1
ATOM 1756 C C . MET B 1 33 ? 4.539 16.984 10.469 1 98.81 33 MET B C 1
ATOM 1758 O O . MET B 1 33 ? 4.27 18.078 9.961 1 98.81 33 MET B O 1
ATOM 1762 N N . VAL B 1 34 ? 4.891 15.898 9.773 1 98.94 34 VAL B N 1
ATOM 1763 C CA . VAL B 1 34 ? 5.047 15.93 8.328 1 98.94 34 VAL B CA 1
ATOM 1764 C C . VAL B 1 34 ? 4.27 14.773 7.695 1 98.94 34 VAL B C 1
ATOM 1766 O O . VAL B 1 34 ? 4.352 13.641 8.164 1 98.94 34 VAL B O 1
ATOM 1769 N N . GLN B 1 35 ? 3.516 15.086 6.754 1 98.94 35 GLN B N 1
ATOM 1770 C CA . GLN B 1 35 ? 2.965 14.07 5.867 1 98.94 35 GLN B CA 1
ATOM 1771 C C . GLN B 1 35 ? 3.775 13.969 4.578 1 98.94 35 GLN B C 1
ATOM 1773 O O . GLN B 1 35 ? 3.939 14.953 3.859 1 98.94 35 GLN B O 1
ATOM 1778 N N . LEU B 1 36 ? 4.332 12.828 4.289 1 98.88 36 LEU B N 1
ATOM 1779 C CA . LEU B 1 36 ? 4.918 12.57 2.98 1 98.88 36 LEU B CA 1
ATOM 1780 C C . LEU B 1 36 ? 3.842 12.203 1.965 1 98.88 36 LEU B C 1
ATOM 1782 O O . LEU B 1 36 ? 3.32 11.086 1.981 1 98.88 36 LEU B O 1
ATOM 1786 N N . ARG B 1 37 ? 3.52 13.125 1.133 1 98.25 37 ARG B N 1
ATOM 1787 C CA . ARG B 1 37 ? 2.473 12.977 0.125 1 98.25 37 ARG B CA 1
ATOM 1788 C C . ARG B 1 37 ? 3.041 13.133 -1.281 1 98.25 37 ARG B C 1
ATOM 1790 O O . ARG B 1 37 ? 3.119 14.25 -1.805 1 98.25 37 ARG B O 1
ATOM 1797 N N . GLU B 1 38 ? 3.447 12.031 -1.864 1 96.62 38 GLU B N 1
ATOM 1798 C CA . GLU B 1 38 ? 3.984 12.008 -3.221 1 96.62 38 GLU B CA 1
ATOM 1799 C C . GLU B 1 38 ? 3.293 10.945 -4.074 1 96.62 38 GLU B C 1
ATOM 1801 O O . GLU B 1 38 ? 3.82 9.852 -4.254 1 96.62 38 GLU B O 1
ATOM 1806 N N . LYS B 1 39 ? 2.215 11.266 -4.734 1 91 39 LYS B N 1
ATOM 1807 C CA . LYS B 1 39 ? 1.282 10.328 -5.359 1 91 39 LYS B CA 1
ATOM 1808 C C . LYS B 1 39 ? 1.791 9.875 -6.727 1 91 39 LYS B C 1
ATOM 1810 O O . LYS B 1 39 ? 1.286 8.898 -7.289 1 91 39 LYS B O 1
ATOM 1815 N N . ASP B 1 40 ? 2.734 10.586 -7.16 1 93.31 40 ASP B N 1
ATOM 1816 C CA . ASP B 1 40 ? 3.191 10.297 -8.516 1 93.31 40 ASP B CA 1
ATOM 1817 C C . ASP B 1 40 ? 4.332 9.289 -8.508 1 93.31 40 ASP B C 1
ATOM 1819 O O . ASP B 1 40 ? 4.727 8.781 -9.562 1 93.31 40 ASP B O 1
ATOM 1823 N N . LEU B 1 41 ? 4.887 8.969 -7.352 1 93.75 41 LEU B N 1
ATOM 1824 C CA . LEU B 1 41 ? 6.016 8.047 -7.266 1 93.75 41 LEU B CA 1
ATOM 1825 C C . LEU B 1 41 ? 5.539 6.602 -7.258 1 93.75 41 LEU B C 1
ATOM 1827 O O . LEU B 1 41 ? 4.516 6.281 -6.645 1 93.75 41 LEU B O 1
ATOM 1831 N N . LYS B 1 42 ? 6.355 5.73 -7.867 1 91.19 42 LYS B N 1
ATOM 1832 C CA . LYS B 1 42 ? 6.141 4.289 -7.785 1 91.19 42 LYS B CA 1
ATOM 1833 C C . LYS B 1 42 ? 6.531 3.752 -6.41 1 91.19 42 LYS B C 1
ATOM 1835 O O . LYS B 1 42 ? 7.203 4.438 -5.637 1 91.19 42 LYS B O 1
ATOM 1840 N N . ASP B 1 43 ? 6.215 2.578 -6.125 1 92.38 43 ASP B N 1
ATOM 1841 C CA . ASP B 1 43 ? 6.301 2.021 -4.777 1 92.38 43 ASP B CA 1
ATOM 1842 C C . ASP B 1 43 ? 7.738 2.037 -4.266 1 92.38 43 ASP B C 1
ATOM 1844 O O . ASP B 1 43 ? 8 2.479 -3.146 1 92.38 43 ASP B O 1
ATOM 1848 N N . ARG B 1 44 ? 8.664 1.588 -5.082 1 93 44 ARG B N 1
ATOM 1849 C CA . ARG B 1 44 ? 10.055 1.51 -4.648 1 93 44 ARG B CA 1
ATOM 1850 C C . ARG B 1 44 ? 10.641 2.902 -4.43 1 93 44 ARG B C 1
ATOM 1852 O O . ARG B 1 44 ? 11.391 3.121 -3.477 1 93 44 ARG B O 1
ATOM 1859 N N . GLU B 1 45 ? 10.305 3.828 -5.352 1 95.94 45 GLU B N 1
ATOM 1860 C CA . GLU B 1 45 ? 10.781 5.199 -5.219 1 95.94 45 GLU B CA 1
ATOM 1861 C C . GLU B 1 45 ? 10.188 5.875 -3.982 1 95.94 45 GLU B C 1
ATOM 1863 O O . GLU B 1 45 ? 10.891 6.594 -3.27 1 95.94 45 GLU B O 1
ATOM 1868 N N . LEU B 1 46 ? 8.961 5.645 -3.75 1 97.5 46 LEU B N 1
ATOM 1869 C CA . LEU B 1 46 ? 8.312 6.211 -2.574 1 97.5 46 LEU B CA 1
ATOM 1870 C C . LEU B 1 46 ? 8.914 5.641 -1.294 1 97.5 46 LEU B C 1
ATOM 1872 O O . LEU B 1 46 ? 9.141 6.375 -0.329 1 97.5 46 LEU B O 1
ATOM 1876 N N . TYR B 1 47 ? 9.195 4.395 -1.288 1 97.94 47 TYR B N 1
ATOM 1877 C CA . TYR B 1 47 ? 9.812 3.736 -0.141 1 97.94 47 TYR B CA 1
ATOM 1878 C C . TYR B 1 47 ? 11.18 4.34 0.166 1 97.94 47 TYR B C 1
ATOM 1880 O O . TYR B 1 47 ? 11.477 4.652 1.32 1 97.94 47 TYR B O 1
ATOM 1888 N N . LYS B 1 48 ? 11.953 4.488 -0.884 1 97.69 48 LYS B N 1
ATOM 1889 C CA . LYS B 1 48 ? 13.281 5.059 -0.705 1 97.69 48 LYS B CA 1
ATOM 1890 C C . LYS B 1 48 ? 13.203 6.477 -0.144 1 97.69 48 LYS B C 1
ATOM 1892 O O . LYS B 1 48 ? 13.93 6.824 0.788 1 97.69 48 LYS B O 1
ATOM 1897 N N . LEU B 1 49 ? 12.32 7.219 -0.671 1 98.25 49 LEU B N 1
ATOM 1898 C CA . LEU B 1 49 ? 12.148 8.586 -0.196 1 98.25 49 LEU B CA 1
ATOM 1899 C C . LEU B 1 49 ? 11.641 8.602 1.242 1 98.25 49 LEU B C 1
ATOM 1901 O O . LEU B 1 49 ? 12.094 9.414 2.057 1 98.25 49 LEU B O 1
ATOM 1905 N N . ALA B 1 50 ? 10.734 7.727 1.522 1 98.75 50 ALA B N 1
ATOM 1906 C CA . ALA B 1 50 ? 10.172 7.641 2.867 1 98.75 50 ALA B CA 1
ATOM 1907 C C . ALA B 1 50 ? 11.242 7.316 3.896 1 98.75 50 ALA B C 1
ATOM 1909 O O . ALA B 1 50 ? 11.211 7.828 5.02 1 98.75 50 ALA B O 1
ATOM 1910 N N . LYS B 1 51 ? 12.172 6.504 3.557 1 98.56 51 LYS B N 1
ATOM 1911 C CA . LYS B 1 51 ? 13.281 6.18 4.449 1 98.56 51 LYS B CA 1
ATOM 1912 C C . LYS B 1 51 ? 14.109 7.418 4.77 1 98.56 51 LYS B C 1
ATOM 1914 O O . LYS B 1 51 ? 14.484 7.641 5.922 1 98.56 51 LYS B O 1
ATOM 1919 N N . GLU B 1 52 ? 14.344 8.141 3.689 1 98.69 52 GLU B N 1
ATOM 1920 C CA . GLU B 1 52 ? 15.117 9.367 3.867 1 98.69 52 GLU B CA 1
ATOM 1921 C C . GLU B 1 52 ? 14.367 10.375 4.734 1 98.69 52 GLU B C 1
ATOM 1923 O O . GLU B 1 52 ? 14.953 10.992 5.621 1 98.69 52 GLU B O 1
ATOM 1928 N N . VAL B 1 53 ? 13.148 10.516 4.508 1 98.88 53 VAL B N 1
ATOM 1929 C CA . VAL B 1 53 ? 12.328 11.469 5.258 1 98.88 53 VAL B CA 1
ATOM 1930 C C . VAL B 1 53 ? 12.203 11.008 6.707 1 98.88 53 VAL B C 1
ATOM 1932 O O . VAL B 1 53 ? 12.211 11.836 7.629 1 98.88 53 VAL B O 1
ATOM 1935 N N . ARG B 1 54 ? 12.078 9.711 6.914 1 98.88 54 ARG B N 1
ATOM 1936 C CA . ARG B 1 54 ? 12.023 9.156 8.258 1 98.88 54 ARG B CA 1
ATOM 1937 C C . ARG B 1 54 ? 13.281 9.523 9.055 1 98.88 54 ARG B C 1
ATOM 1939 O O . ARG B 1 54 ? 13.188 9.969 10.203 1 98.88 54 ARG B O 1
ATOM 1946 N N . ALA B 1 55 ? 14.406 9.305 8.414 1 98.81 55 ALA B N 1
ATOM 1947 C CA . ALA B 1 55 ? 15.664 9.656 9.07 1 98.81 55 ALA B CA 1
ATOM 1948 C C . ALA B 1 55 ? 15.695 11.133 9.445 1 98.81 55 ALA B C 1
ATOM 1950 O O . ALA B 1 55 ? 16.094 11.5 10.555 1 98.81 55 ALA B O 1
ATOM 1951 N N . LEU B 1 56 ? 15.273 11.953 8.531 1 98.81 56 LEU B N 1
ATOM 1952 C CA . LEU B 1 56 ? 15.289 13.398 8.734 1 98.81 56 LEU B CA 1
ATOM 1953 C C . LEU B 1 56 ? 14.32 13.797 9.844 1 98.81 56 LEU B C 1
ATOM 1955 O O . LEU B 1 56 ? 14.664 14.609 10.711 1 98.81 56 LEU B O 1
ATOM 1959 N N . THR B 1 57 ? 13.102 13.266 9.828 1 98.88 57 THR B N 1
ATOM 1960 C CA . THR B 1 57 ? 12.117 13.625 10.836 1 98.88 57 THR B CA 1
ATOM 1961 C C . THR B 1 57 ? 12.547 13.141 12.219 1 98.88 57 THR B C 1
ATOM 1963 O O . THR B 1 57 ? 12.281 13.805 13.227 1 98.88 57 THR B O 1
ATOM 1966 N N . LYS B 1 58 ? 13.203 12.031 12.312 1 98.75 58 LYS B N 1
ATOM 1967 C CA . LYS B 1 58 ? 13.727 11.547 13.594 1 98.75 58 LYS B CA 1
ATOM 1968 C C . LYS B 1 58 ? 14.758 12.516 14.164 1 98.75 58 LYS B C 1
ATOM 1970 O O . LYS B 1 58 ? 14.766 12.789 15.367 1 98.75 58 LYS B O 1
ATOM 1975 N N . LYS B 1 59 ? 15.602 12.984 13.227 1 98.5 59 LYS B N 1
ATOM 1976 C CA . LYS B 1 59 ? 16.641 13.93 13.633 1 98.5 59 LYS B CA 1
ATOM 1977 C C . LYS B 1 59 ? 16.031 15.133 14.344 1 98.5 59 LYS B C 1
ATOM 1979 O O . LYS B 1 59 ? 16.625 15.688 15.266 1 98.5 59 LYS B O 1
ATOM 1984 N N . TYR B 1 60 ? 14.852 15.492 14.031 1 98.62 60 TYR B N 1
ATOM 1985 C CA . TYR B 1 60 ? 14.227 16.703 14.57 1 98.62 60 TYR B CA 1
ATOM 1986 C C . TYR B 1 60 ? 13.094 16.344 15.531 1 98.62 60 TYR B C 1
ATOM 1988 O O . TYR B 1 60 ? 12.289 17.203 15.898 1 98.62 60 TYR B O 1
ATOM 1996 N N . LYS B 1 61 ? 12.953 15.062 15.812 1 98.44 61 LYS B N 1
ATOM 1997 C CA . LYS B 1 61 ? 11.914 14.57 16.719 1 98.44 61 LYS B CA 1
ATOM 1998 C C . LYS B 1 61 ? 10.531 14.969 16.219 1 98.44 61 LYS B C 1
ATOM 2000 O O . LYS B 1 61 ? 9.695 15.43 17 1 98.44 61 LYS B O 1
ATOM 2005 N N . ALA B 1 62 ? 10.383 14.836 14.969 1 98.81 62 ALA B N 1
ATOM 2006 C CA . ALA B 1 62 ? 9.109 15.156 14.328 1 98.81 62 ALA B CA 1
ATOM 2007 C C . ALA B 1 62 ? 8.352 13.883 13.945 1 98.81 62 ALA B C 1
ATOM 2009 O O . ALA B 1 62 ? 8.969 12.852 13.648 1 98.81 62 ALA B O 1
ATOM 2010 N N . LEU B 1 63 ? 7.027 13.969 13.945 1 98.88 63 LEU B N 1
ATOM 2011 C CA . LEU B 1 63 ? 6.18 12.867 13.5 1 98.88 63 LEU B CA 1
ATOM 2012 C C . LEU B 1 63 ? 6.18 12.75 11.984 1 98.88 63 LEU B C 1
ATOM 2014 O O . LEU B 1 63 ? 6.176 13.766 11.281 1 98.88 63 LEU B O 1
ATOM 2018 N N . LEU B 1 64 ? 6.223 11.562 11.492 1 98.94 64 LEU B N 1
ATOM 2019 C CA . LEU B 1 64 ? 6.078 11.289 10.07 1 98.94 64 LEU B CA 1
ATOM 2020 C C . LEU B 1 64 ? 4.812 10.484 9.797 1 98.94 64 LEU B C 1
ATOM 2022 O O . LEU B 1 64 ? 4.617 9.406 10.367 1 98.94 64 LEU B O 1
ATOM 2026 N N . LEU B 1 65 ? 3.949 10.992 8.992 1 98.94 65 LEU B N 1
ATOM 2027 C CA . LEU B 1 65 ? 2.793 10.281 8.461 1 98.94 65 LEU B CA 1
ATOM 2028 C C . LEU B 1 65 ? 2.947 10.047 6.961 1 98.94 65 LEU B C 1
ATOM 2030 O O . LEU B 1 65 ? 3.41 10.922 6.23 1 98.94 65 LEU B O 1
ATOM 2034 N N . ILE B 1 66 ? 2.561 8.859 6.52 1 98.94 66 ILE B N 1
ATOM 2035 C CA . ILE B 1 66 ? 2.602 8.516 5.102 1 98.94 66 ILE B CA 1
ATOM 2036 C C . ILE B 1 66 ? 1.204 8.648 4.5 1 98.94 66 ILE B C 1
ATOM 2038 O O . ILE B 1 66 ? 0.222 8.195 5.09 1 98.94 66 ILE B O 1
ATOM 2042 N N . ASN B 1 67 ? 1.11 9.305 3.385 1 98.62 67 ASN B N 1
ATOM 2043 C CA . ASN B 1 67 ? -0.164 9.438 2.688 1 98.62 67 ASN B CA 1
ATOM 2044 C C . ASN B 1 67 ? -0.66 8.094 2.16 1 98.62 67 ASN B C 1
ATOM 2046 O O . ASN B 1 67 ? -0.061 7.52 1.249 1 98.62 67 ASN B O 1
ATOM 2050 N N . GLU B 1 68 ? -1.718 7.59 2.717 1 97.38 68 GLU B N 1
ATOM 2051 C CA . GLU B 1 68 ? -2.566 6.504 2.242 1 97.38 68 GLU B CA 1
ATOM 2052 C C . GLU B 1 68 ? -1.866 5.156 2.383 1 97.38 68 GLU B C 1
ATOM 2054 O O . GLU B 1 68 ? -2.422 4.215 2.955 1 97.38 68 GLU B O 1
ATOM 2059 N N . ARG B 1 69 ? -0.589 5.027 2.057 1 97.25 69 ARG B N 1
ATOM 2060 C CA . ARG B 1 69 ? 0.14 3.771 1.921 1 97.25 69 ARG B CA 1
ATOM 2061 C C . ARG B 1 69 ? 0.678 3.301 3.27 1 97.25 69 ARG B C 1
ATOM 2063 O O . ARG B 1 69 ? 1.85 3.521 3.586 1 97.25 69 ARG B O 1
ATOM 2070 N N . PHE B 1 70 ? -0.19 2.564 3.934 1 98.06 70 PHE B N 1
ATOM 2071 C CA . PHE B 1 70 ? 0.238 2.221 5.285 1 98.06 70 PHE B CA 1
ATOM 2072 C C . PHE B 1 70 ? 1.175 1.019 5.266 1 98.06 70 PHE B C 1
ATOM 2074 O O . PHE B 1 70 ? 1.835 0.724 6.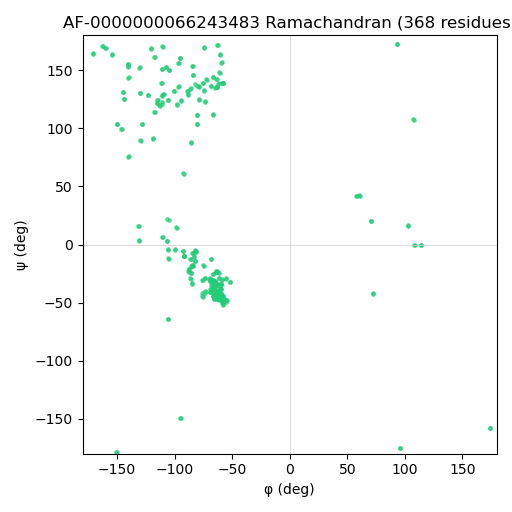266 1 98.06 70 PHE B O 1
ATOM 2081 N N . ASP B 1 71 ? 1.408 0.369 4.102 1 98.06 71 ASP B N 1
ATOM 2082 C CA . ASP B 1 71 ? 2.525 -0.56 3.961 1 98.06 71 ASP B CA 1
ATOM 2083 C C . ASP B 1 71 ? 3.861 0.18 3.994 1 98.06 71 ASP B C 1
ATOM 2085 O O . ASP B 1 71 ? 4.789 -0.237 4.688 1 98.06 71 ASP B O 1
ATOM 2089 N N . ILE B 1 72 ? 3.953 1.315 3.361 1 98.25 72 ILE B N 1
ATOM 2090 C CA . ILE B 1 72 ? 5.16 2.137 3.402 1 98.25 72 ILE B CA 1
ATOM 2091 C C . ILE B 1 72 ? 5.383 2.654 4.824 1 98.25 72 ILE B C 1
ATOM 2093 O O . ILE B 1 72 ? 6.516 2.67 5.312 1 98.25 72 ILE B O 1
ATOM 2097 N N . ALA B 1 73 ? 4.305 3.061 5.441 1 98.81 73 ALA B N 1
ATOM 2098 C CA . ALA B 1 73 ? 4.418 3.531 6.82 1 98.81 73 ALA B CA 1
ATOM 2099 C C . ALA B 1 73 ? 5.023 2.455 7.715 1 98.81 73 ALA B C 1
ATOM 2101 O O . ALA B 1 73 ? 5.93 2.736 8.508 1 98.81 73 ALA B O 1
ATOM 2102 N N . LEU B 1 74 ? 4.512 1.251 7.578 1 98.56 74 LEU B N 1
ATOM 2103 C CA . LEU B 1 74 ? 5.031 0.132 8.352 1 98.56 74 LEU B CA 1
ATOM 2104 C C . LEU B 1 74 ? 6.488 -0.146 8 1 98.56 74 LEU B C 1
ATOM 2106 O O . LEU B 1 74 ? 7.32 -0.345 8.891 1 98.56 74 LEU B O 1
ATOM 2110 N N . ALA B 1 75 ? 6.793 -0.109 6.75 1 98.25 75 ALA B N 1
ATOM 2111 C CA . ALA B 1 75 ? 8.117 -0.477 6.25 1 98.25 75 ALA B CA 1
ATOM 2112 C C . ALA B 1 75 ? 9.188 0.475 6.781 1 98.25 75 ALA B C 1
ATOM 2114 O O . ALA B 1 75 ? 10.32 0.061 7.043 1 98.25 75 ALA B O 1
ATOM 2115 N N . VAL B 1 76 ? 8.82 1.746 6.977 1 98.56 76 VAL B N 1
ATOM 2116 C CA . VAL B 1 76 ? 9.828 2.717 7.387 1 98.56 76 VAL B CA 1
ATOM 2117 C C . VAL B 1 76 ? 9.633 3.078 8.859 1 98.56 76 VAL B C 1
ATOM 2119 O O . VAL B 1 76 ? 10.258 4.016 9.359 1 98.56 76 VAL B O 1
ATOM 2122 N N . GLU B 1 77 ? 8.68 2.43 9.461 1 98.44 77 GLU B N 1
ATOM 2123 C CA . GLU B 1 77 ? 8.359 2.664 10.867 1 98.44 77 GLU B CA 1
ATOM 2124 C C . GLU B 1 77 ? 7.953 4.113 11.102 1 98.44 77 GLU B C 1
ATOM 2126 O O . GLU B 1 77 ? 8.453 4.762 12.023 1 98.44 77 GLU B O 1
ATOM 2131 N N . ALA B 1 78 ? 7.164 4.609 10.219 1 98.81 78 ALA B N 1
ATOM 2132 C CA . ALA B 1 78 ? 6.566 5.926 10.422 1 98.81 78 ALA B CA 1
ATOM 2133 C C . ALA B 1 78 ? 5.645 5.922 11.641 1 98.81 78 ALA B C 1
ATOM 2135 O O . ALA B 1 78 ? 5.375 4.867 12.219 1 98.81 78 ALA B O 1
ATOM 2136 N N . ASP B 1 79 ? 5.172 7.098 12.047 1 98.88 79 ASP B N 1
ATOM 2137 C CA . ASP B 1 79 ? 4.324 7.223 13.234 1 98.88 79 ASP B CA 1
ATOM 2138 C C . ASP B 1 79 ? 2.859 6.957 12.891 1 98.88 79 ASP B C 1
ATOM 2140 O O . ASP B 1 79 ? 2.047 6.695 13.773 1 98.88 79 ASP B O 1
ATOM 2144 N N . GLY B 1 80 ? 2.562 7.062 11.578 1 98.75 80 GLY B N 1
ATOM 2145 C CA . GLY B 1 80 ? 1.19 6.816 11.164 1 98.75 80 GLY B CA 1
ATOM 2146 C C . GLY B 1 80 ? 0.949 7.102 9.695 1 98.75 80 GLY B C 1
ATOM 2147 O O . GLY B 1 80 ? 1.866 7.004 8.875 1 98.75 80 GLY B O 1
ATOM 2148 N N . VAL B 1 81 ? -0.369 7.344 9.375 1 98.88 81 VAL B N 1
ATOM 2149 C CA . VAL B 1 81 ? -0.789 7.57 8 1 98.88 81 VAL B CA 1
ATOM 2150 C C . VAL B 1 81 ? -1.84 8.672 7.953 1 98.88 81 VAL B C 1
ATOM 2152 O O . VAL B 1 81 ? -2.48 8.977 8.961 1 98.88 81 VAL B O 1
ATOM 2155 N N . HIS B 1 82 ? -1.894 9.32 6.855 1 98.94 82 HIS B N 1
ATOM 2156 C CA . HIS B 1 82 ? -2.994 10.227 6.547 1 98.94 82 HIS B CA 1
ATOM 2157 C C . HIS B 1 82 ? -3.811 9.711 5.363 1 98.94 82 HIS B C 1
ATOM 2159 O O . HIS B 1 82 ? -3.266 9.469 4.285 1 98.94 82 HIS B O 1
ATOM 2165 N N . LEU B 1 83 ? -5.105 9.562 5.617 1 98.56 83 LEU B N 1
ATOM 2166 C CA . LEU B 1 83 ? -5.965 8.906 4.637 1 98.56 83 LEU B CA 1
ATOM 2167 C C . LEU B 1 83 ? -6.84 9.922 3.91 1 98.56 83 LEU B C 1
ATOM 2169 O O . LEU B 1 83 ? -7.566 10.688 4.547 1 98.56 83 LEU B O 1
ATOM 2173 N N . PRO B 1 84 ? -6.75 9.93 2.584 1 97.69 84 PRO B N 1
ATOM 2174 C CA . PRO B 1 84 ? -7.75 10.68 1.828 1 97.69 84 PRO B CA 1
ATOM 2175 C C . PRO B 1 84 ? -9.172 10.172 2.059 1 97.69 84 PRO B C 1
ATOM 2177 O O . PRO B 1 84 ? -9.359 9.008 2.43 1 97.69 84 PRO B O 1
ATOM 2180 N N . GLU B 1 85 ? -10.102 10.938 1.718 1 95.62 85 GLU B N 1
ATOM 2181 C CA . GLU B 1 85 ? -11.5 10.641 2.002 1 95.62 85 GLU B CA 1
ATOM 2182 C C . GLU B 1 85 ? -11.953 9.367 1.3 1 95.62 85 GLU B C 1
ATOM 2184 O O . GLU B 1 85 ? -12.719 8.578 1.858 1 95.62 85 GLU B O 1
ATOM 2189 N N . GLN B 1 86 ? -11.477 9.078 0.121 1 92.94 86 GLN B N 1
ATOM 2190 C CA . GLN B 1 86 ? -11.961 7.934 -0.654 1 92.94 86 GLN B CA 1
ATOM 2191 C C . GLN B 1 86 ? -11.023 6.738 -0.504 1 92.94 86 GLN B C 1
ATOM 2193 O O . GLN B 1 86 ? -11.117 5.773 -1.267 1 92.94 86 GLN B O 1
ATOM 2198 N N . SER B 1 87 ? -10.203 6.848 0.482 1 94.31 87 SER B N 1
ATOM 2199 C CA . SER B 1 87 ? -9.266 5.75 0.721 1 94.31 87 SER B CA 1
ATOM 2200 C C . SER B 1 87 ? -9.812 4.781 1.765 1 94.31 87 SER B C 1
ATOM 2202 O O . SER B 1 87 ? -11.023 4.578 1.861 1 94.31 87 SER B O 1
ATOM 2204 N N . PHE B 1 88 ? -8.984 4.086 2.588 1 95.31 88 PHE B N 1
ATOM 2205 C CA . PHE B 1 88 ? -9.344 3.113 3.613 1 95.31 88 PHE B CA 1
ATOM 2206 C C . PHE B 1 88 ? -10.102 3.783 4.75 1 95.31 88 PHE B C 1
ATOM 2208 O O . PHE B 1 88 ? -9.82 4.93 5.102 1 95.31 88 PHE B O 1
ATOM 2215 N N . PRO B 1 89 ? -11.078 3.002 5.273 1 97.25 89 PRO B N 1
ATOM 2216 C CA . PRO B 1 89 ? -11.57 3.463 6.57 1 97.25 89 PRO B CA 1
ATOM 2217 C C . PRO B 1 89 ? -10.484 3.473 7.645 1 97.25 89 PRO B C 1
ATOM 2219 O O . PRO B 1 89 ? -9.672 2.549 7.715 1 97.25 89 PRO B O 1
ATOM 2222 N N . PRO B 1 90 ? -10.477 4.484 8.43 1 98.56 90 PRO B N 1
ATOM 2223 C CA . PRO B 1 90 ? -9.469 4.539 9.492 1 98.56 90 PRO B CA 1
ATOM 2224 C C . PRO B 1 90 ? -9.438 3.271 10.344 1 98.56 90 PRO B C 1
ATOM 2226 O O . PRO B 1 90 ? -8.367 2.848 10.789 1 98.56 90 PRO B O 1
ATOM 2229 N N . SER B 1 91 ? -10.555 2.619 10.531 1 98.56 91 SER B N 1
ATOM 2230 C CA . SER B 1 91 ? -10.648 1.44 11.383 1 98.56 91 SER B CA 1
ATOM 2231 C C . SER B 1 91 ? -9.828 0.283 10.828 1 98.56 91 SER B C 1
ATOM 2233 O O . SER B 1 91 ? -9.305 -0.534 11.586 1 98.56 91 SER B O 1
ATOM 2235 N N . VAL B 1 92 ? -9.734 0.233 9.547 1 98.12 92 VAL B N 1
ATOM 2236 C CA . VAL B 1 92 ? -8.969 -0.825 8.898 1 98.12 92 VAL B CA 1
ATOM 2237 C C . VAL B 1 92 ? -7.484 -0.667 9.234 1 98.12 92 VAL B C 1
ATOM 2239 O O . VAL B 1 92 ? -6.812 -1.644 9.57 1 98.12 92 VAL B O 1
ATOM 2242 N N . VAL B 1 93 ? -7 0.544 9.156 1 98.44 93 VAL B N 1
ATOM 2243 C CA . VAL B 1 93 ? -5.602 0.829 9.461 1 98.44 93 VAL B CA 1
ATOM 2244 C C . VAL B 1 93 ? -5.328 0.542 10.938 1 98.44 93 VAL B C 1
ATOM 2246 O O . VAL B 1 93 ? -4.316 -0.074 11.281 1 98.44 93 VAL B O 1
ATOM 2249 N N . LYS B 1 94 ? -6.242 0.921 11.82 1 98.56 94 LYS B N 1
ATOM 2250 C CA . LYS B 1 94 ? -6.094 0.735 13.258 1 98.56 94 LYS B CA 1
ATOM 2251 C C . LYS B 1 94 ? -6.102 -0.747 13.625 1 98.56 94 LYS B C 1
ATOM 2253 O O . LYS B 1 94 ? -5.434 -1.16 14.57 1 98.56 94 LYS B O 1
ATOM 2258 N N . ARG B 1 95 ? -6.785 -1.514 12.875 1 97.81 95 ARG B N 1
ATOM 2259 C CA . ARG B 1 95 ? -6.789 -2.955 13.094 1 97.81 95 ARG B CA 1
ATOM 2260 C C . ARG B 1 95 ? -5.43 -3.564 12.766 1 97.81 95 ARG B C 1
ATOM 2262 O O . ARG B 1 95 ? -4.977 -4.488 13.445 1 97.81 95 ARG B O 1
ATOM 2269 N N . VAL B 1 96 ? -4.895 -3.068 11.75 1 97.62 96 VAL B N 1
ATOM 2270 C CA . VAL B 1 96 ? -3.604 -3.584 11.305 1 97.62 96 VAL B CA 1
ATOM 2271 C C . VAL B 1 96 ? -2.504 -3.125 12.258 1 97.62 96 VAL B C 1
ATOM 2273 O O . VAL B 1 96 ? -1.606 -3.898 12.602 1 97.62 96 VAL B O 1
ATOM 2276 N N . ASN B 1 97 ? -2.576 -1.89 12.695 1 98 97 ASN B N 1
ATOM 2277 C CA . ASN B 1 97 ? -1.636 -1.329 13.664 1 98 97 ASN B CA 1
ATOM 2278 C C . ASN B 1 97 ? -2.312 -0.322 14.586 1 98 97 ASN B C 1
ATOM 2280 O O . ASN B 1 97 ? -2.4 0.864 14.266 1 98 97 ASN B O 1
ATOM 2284 N N . PRO B 1 98 ? -2.658 -0.734 15.75 1 97.94 98 PRO B N 1
ATOM 2285 C CA . PRO B 1 98 ? -3.418 0.125 16.656 1 97.94 98 PRO B CA 1
ATOM 2286 C C . PRO B 1 98 ? -2.607 1.32 17.156 1 97.94 98 PRO B C 1
ATOM 2288 O O . PRO B 1 98 ? -3.178 2.281 17.688 1 97.94 98 PRO B O 1
ATOM 2291 N N . ASN B 1 99 ? -1.338 1.314 16.953 1 97.94 99 ASN B N 1
ATOM 2292 C CA . ASN B 1 99 ? -0.488 2.375 17.484 1 97.94 99 ASN B CA 1
ATOM 2293 C C . ASN B 1 99 ? -0.306 3.506 16.484 1 97.94 99 ASN B C 1
ATOM 2295 O O . ASN B 1 99 ? 0.233 4.562 16.828 1 97.94 99 ASN B O 1
ATOM 2299 N N . PHE B 1 100 ? -0.728 3.328 15.273 1 98.69 100 PHE B N 1
ATOM 2300 C CA . PHE B 1 100 ? -0.601 4.355 14.242 1 98.69 100 PHE B CA 1
ATOM 2301 C C . PHE B 1 100 ? -1.413 5.59 14.609 1 98.69 100 PHE B C 1
ATOM 2303 O O . PHE B 1 100 ? -2.539 5.48 15.102 1 98.69 100 PHE B O 1
ATOM 2310 N N . ILE B 1 101 ? -0.824 6.723 14.438 1 98.88 101 ILE B N 1
ATOM 2311 C CA . ILE B 1 101 ? -1.604 7.953 14.328 1 98.88 101 ILE B CA 1
ATOM 2312 C C . ILE B 1 101 ? -2.295 8.008 12.969 1 98.88 101 ILE B C 1
ATOM 2314 O O . ILE B 1 101 ? -1.638 7.918 11.93 1 98.88 101 ILE B O 1
ATOM 2318 N N . VAL B 1 102 ? -3.613 8.125 12.961 1 98.88 102 VAL B N 1
ATOM 2319 C CA . VAL B 1 102 ? -4.359 8.102 11.711 1 98.88 102 VAL B CA 1
ATOM 2320 C C . VAL B 1 102 ? -5.07 9.438 11.508 1 98.88 102 VAL B C 1
ATOM 2322 O O . VAL B 1 102 ? -5.941 9.812 12.297 1 98.88 102 VAL B O 1
ATOM 2325 N N . GLY B 1 103 ? -4.641 10.164 10.484 1 98.88 103 GLY B N 1
ATOM 2326 C CA . GLY B 1 103 ? -5.348 11.344 10.016 1 98.88 103 GLY B CA 1
ATOM 2327 C C . GLY B 1 103 ? -6.293 11.055 8.867 1 98.88 103 GLY B C 1
ATOM 2328 O O . GLY B 1 103 ? -6.141 10.047 8.172 1 98.88 103 GLY B O 1
ATOM 2329 N N . PHE B 1 104 ? -7.219 11.938 8.664 1 98.88 104 PHE B N 1
ATOM 2330 C CA . PHE B 1 104 ? -8.227 11.734 7.633 1 98.88 104 PHE B CA 1
ATOM 2331 C C . PHE B 1 104 ? -8.617 13.055 6.988 1 98.88 104 PHE B C 1
ATOM 2333 O O . PHE B 1 104 ? -8.836 14.047 7.684 1 98.88 104 PHE B O 1
ATOM 2340 N N . SER B 1 105 ? -8.633 13.094 5.668 1 98.62 105 SER B N 1
ATOM 2341 C CA . SER B 1 105 ? -9.047 14.297 4.945 1 98.62 105 SER B CA 1
ATOM 2342 C C . SER B 1 105 ? -10.562 14.406 4.879 1 98.62 105 SER B C 1
ATOM 2344 O O . SER B 1 105 ? -11.211 13.672 4.133 1 98.62 105 SER B O 1
ATOM 2346 N N . ALA B 1 106 ? -11.102 15.336 5.531 1 98.56 106 ALA B N 1
ATOM 2347 C CA . ALA B 1 106 ? -12.539 15.57 5.512 1 98.56 106 ALA B CA 1
ATOM 2348 C C . ALA B 1 106 ? -12.875 16.828 4.707 1 98.56 106 ALA B C 1
ATOM 2350 O O . ALA B 1 106 ? -12.086 17.766 4.656 1 98.56 106 ALA B O 1
ATOM 2351 N N . HIS B 1 107 ? -14.117 16.766 4.168 1 98 107 HIS B N 1
ATOM 2352 C CA . HIS B 1 107 ? -14.547 17.891 3.352 1 98 107 HIS B CA 1
ATOM 2353 C C . HIS B 1 107 ? -15.938 18.375 3.77 1 98 107 HIS B C 1
ATOM 2355 O O . HIS B 1 107 ? -16.516 19.234 3.109 1 98 107 HIS B O 1
ATOM 2361 N N . SER B 1 108 ? -16.469 17.766 4.816 1 98 108 SER B N 1
ATOM 2362 C CA . SER B 1 108 ? -17.781 18.109 5.352 1 98 108 SER B CA 1
ATOM 2363 C C . SER B 1 108 ? -17.938 17.609 6.789 1 98 108 SER B C 1
ATOM 2365 O O . SER B 1 108 ? -17.078 16.906 7.301 1 98 108 SER B O 1
ATOM 2367 N N . LEU B 1 109 ? -19 18.094 7.391 1 98.5 109 LEU B N 1
ATOM 2368 C CA . LEU B 1 109 ? -19.312 17.609 8.727 1 98.5 109 LEU B CA 1
ATOM 2369 C C . LEU B 1 109 ? -19.547 16.109 8.719 1 98.5 109 LEU B C 1
ATOM 2371 O O . LEU B 1 109 ? -19.062 15.398 9.617 1 98.5 109 LEU B O 1
ATOM 2375 N N . GLU B 1 110 ? -20.234 15.633 7.738 1 98.5 110 GLU B N 1
ATOM 2376 C CA . GLU B 1 110 ? -20.516 14.211 7.629 1 98.5 110 GLU B CA 1
ATOM 2377 C C . GLU B 1 110 ? -19.219 13.398 7.512 1 98.5 110 GLU B C 1
ATOM 2379 O O . GLU B 1 110 ? -19.062 12.383 8.188 1 98.5 110 GLU B O 1
ATOM 2384 N N . SER B 1 111 ? -18.375 13.891 6.715 1 98.38 111 SER B N 1
ATOM 2385 C CA . SER B 1 111 ? -17.094 13.227 6.523 1 98.38 111 SER B CA 1
ATOM 2386 C C . SER B 1 111 ? -16.25 13.25 7.801 1 98.38 111 SER B C 1
ATOM 2388 O O . SER B 1 111 ? -15.555 12.289 8.109 1 98.38 111 SER B O 1
ATOM 2390 N N . ALA B 1 112 ? -16.312 14.32 8.508 1 98.81 112 ALA B N 1
ATOM 2391 C CA . ALA B 1 112 ? -15.594 14.453 9.773 1 98.81 112 ALA B CA 1
ATOM 2392 C C . ALA B 1 112 ? -16.141 13.469 10.812 1 98.81 112 ALA B C 1
ATOM 2394 O O . ALA B 1 112 ? -15.359 12.805 11.5 1 98.81 112 ALA B O 1
ATOM 2395 N N . LYS B 1 113 ? -17.406 13.367 10.914 1 98.81 113 LYS B N 1
ATOM 2396 C CA . LYS B 1 113 ? -18.031 12.453 11.859 1 98.81 113 LYS B CA 1
ATOM 2397 C C . LYS B 1 113 ? -17.703 11 11.508 1 98.81 113 LYS B C 1
ATOM 2399 O O . LYS B 1 113 ? -17.484 10.18 12.406 1 98.81 113 LYS B O 1
ATOM 2404 N N . TYR B 1 114 ? -17.719 10.75 10.25 1 98.62 114 TYR B N 1
ATOM 2405 C CA . TYR B 1 114 ? -17.328 9.422 9.781 1 98.62 114 TYR B CA 1
ATOM 2406 C C . TYR B 1 114 ? -15.922 9.078 10.25 1 98.62 114 TYR B C 1
ATOM 2408 O O . TYR B 1 114 ? -15.695 7.992 10.789 1 98.62 114 TYR B O 1
ATOM 2416 N N . ALA B 1 115 ? -15.023 10.008 10.047 1 98.75 115 ALA B N 1
ATOM 2417 C CA . ALA B 1 115 ? -13.625 9.797 10.43 1 98.75 115 ALA B CA 1
ATOM 2418 C C . ALA B 1 115 ? -13.508 9.516 11.922 1 98.75 115 ALA B C 1
ATOM 2420 O O . ALA B 1 115 ? -12.82 8.578 12.336 1 98.75 115 ALA B O 1
ATOM 2421 N N . GLU B 1 116 ? -14.164 10.305 12.703 1 98.75 116 GLU B N 1
ATOM 2422 C CA . GLU B 1 116 ? -14.156 10.125 14.156 1 98.75 116 GLU B CA 1
ATOM 2423 C C . GLU B 1 116 ? -14.727 8.758 14.539 1 98.75 116 GLU B C 1
ATOM 2425 O O . GLU B 1 116 ? -14.133 8.047 15.352 1 98.75 116 GLU B O 1
ATOM 2430 N N . LYS B 1 117 ? -15.844 8.453 13.945 1 98.69 117 LYS B N 1
ATOM 2431 C CA . LYS B 1 117 ? -16.5 7.18 14.234 1 98.69 117 LYS B CA 1
ATOM 2432 C C . LYS B 1 117 ? -15.602 6.004 13.883 1 98.69 117 LYS B C 1
ATOM 2434 O O . LYS B 1 117 ? -15.578 4.992 14.594 1 98.69 117 LYS B O 1
ATOM 2439 N N . GLU B 1 118 ? -14.836 6.152 12.875 1 98.56 118 GLU B N 1
ATOM 2440 C CA . GLU B 1 118 ? -13.977 5.082 12.391 1 98.56 118 GLU B CA 1
ATOM 2441 C C . GLU B 1 118 ? -12.664 5.035 13.156 1 98.56 118 GLU B C 1
ATOM 2443 O O . GLU B 1 118 ? -11.82 4.168 12.906 1 98.56 118 GLU B O 1
ATOM 2448 N N . GLY B 1 119 ? -12.43 6.031 14.016 1 98.56 119 GLY B N 1
ATOM 2449 C CA . GLY B 1 119 ? -11.305 5.93 14.922 1 98.56 119 GLY B CA 1
ATOM 2450 C C . GLY B 1 119 ? -10.109 6.77 14.5 1 98.56 119 GLY B C 1
ATOM 2451 O O . GLY B 1 119 ? -8.992 6.559 14.977 1 98.56 119 GLY B O 1
ATOM 2452 N N . ALA B 1 120 ? -10.305 7.707 13.602 1 98.75 120 ALA B N 1
ATOM 2453 C CA . ALA B 1 120 ? -9.227 8.625 13.258 1 98.75 120 ALA B CA 1
ATOM 2454 C C . ALA B 1 120 ? -8.773 9.43 14.477 1 98.75 120 ALA B C 1
ATOM 2456 O O . ALA B 1 120 ? -9.594 9.758 15.344 1 98.75 120 ALA B O 1
ATOM 2457 N N . ASP B 1 121 ? -7.504 9.75 14.5 1 98.88 121 ASP B N 1
ATOM 2458 C CA . ASP B 1 121 ? -6.965 10.516 15.617 1 98.88 121 ASP B CA 1
ATOM 2459 C C . ASP B 1 121 ? -7.145 12.016 15.398 1 98.88 121 ASP B C 1
ATOM 2461 O O . ASP B 1 121 ? -7.164 12.789 16.359 1 98.88 121 ASP B O 1
ATOM 2465 N N . PHE B 1 122 ? -7.25 12.422 14.172 1 98.94 122 PHE B N 1
ATOM 2466 C CA . PHE B 1 122 ? -7.516 13.812 13.805 1 98.94 122 PHE B CA 1
ATOM 2467 C C . PHE B 1 122 ? -8.008 13.898 12.359 1 98.94 122 PHE B C 1
ATOM 2469 O O . PHE B 1 122 ? -7.984 12.906 11.633 1 98.94 122 PHE B O 1
ATOM 2476 N N . ILE B 1 123 ? -8.477 15.086 11.953 1 98.88 123 ILE B N 1
ATOM 2477 C CA . ILE B 1 123 ? -8.852 15.312 10.562 1 98.88 123 ILE B CA 1
ATOM 2478 C C . ILE B 1 123 ? -8.203 16.594 10.055 1 98.88 123 ILE B C 1
ATOM 2480 O O . ILE B 1 123 ? -7.844 17.469 10.844 1 98.88 123 ILE B O 1
ATOM 2484 N N . THR B 1 124 ? -7.98 16.641 8.82 1 98.88 124 THR B N 1
ATOM 2485 C CA . THR B 1 124 ? -7.871 17.922 8.133 1 98.88 124 THR B CA 1
ATOM 2486 C C . THR B 1 124 ? -9.195 18.297 7.488 1 98.88 124 THR B C 1
ATOM 2488 O O . THR B 1 124 ? -9.906 17.453 6.945 1 98.88 124 THR B O 1
ATOM 2491 N N . LEU B 1 125 ? -9.555 19.516 7.641 1 98.81 125 LEU B N 1
ATOM 2492 C CA . LEU B 1 125 ? -10.75 20.062 7.012 1 98.81 125 LEU B CA 1
ATOM 2493 C C . LEU B 1 125 ? -10.383 21.062 5.926 1 98.81 125 LEU B C 1
ATOM 2495 O O . LEU B 1 125 ? -9.719 22.078 6.203 1 98.81 125 LEU B O 1
ATOM 2499 N N . SER B 1 126 ? -10.82 20.797 4.703 1 98.25 126 SER B N 1
ATOM 2500 C CA . SER B 1 126 ? -10.336 21.609 3.596 1 98.25 126 SER B CA 1
ATOM 2501 C C . SER B 1 126 ? -11.328 21.625 2.439 1 98.25 126 SER B C 1
ATOM 2503 O O . SER B 1 126 ? -12.195 20.75 2.352 1 98.25 126 SER B O 1
ATOM 2505 N N . PRO B 1 127 ? -11.219 22.531 1.521 1 98.12 127 PRO B N 1
ATOM 2506 C CA . PRO B 1 127 ? -10.383 23.719 1.699 1 98.12 127 PRO B CA 1
ATOM 2507 C C . PRO B 1 127 ? -11.086 24.812 2.494 1 98.12 127 PRO B C 1
ATOM 2509 O O . PRO B 1 127 ? -12.258 25.125 2.236 1 98.12 127 PRO B O 1
ATOM 2512 N N . ILE B 1 128 ? -10.336 25.438 3.396 1 98.56 128 ILE B N 1
ATOM 2513 C CA . ILE B 1 128 ? -10.945 26.5 4.188 1 98.56 128 ILE B CA 1
ATOM 2514 C C . ILE B 1 128 ? -11.07 27.766 3.338 1 98.56 128 ILE B C 1
ATOM 2516 O O . ILE B 1 128 ? -12.102 28.438 3.367 1 98.56 128 ILE B O 1
ATOM 2520 N N . PHE B 1 129 ? -10.008 28.109 2.598 1 97.94 129 PHE B N 1
ATOM 2521 C CA . PHE B 1 129 ? -9.961 29.219 1.655 1 97.94 129 PHE B CA 1
ATOM 2522 C C . PHE B 1 129 ? -9.633 28.719 0.25 1 97.94 129 PHE B C 1
ATOM 2524 O O . PHE B 1 129 ? -9.312 27.547 0.058 1 97.94 129 PHE B O 1
ATOM 2531 N N . LYS B 1 130 ? -9.797 29.578 -0.707 1 95.25 130 LYS B N 1
ATOM 2532 C CA . LYS B 1 130 ? -9.406 29.203 -2.066 1 95.25 130 LYS B CA 1
ATOM 2533 C C . LYS B 1 130 ? -7.934 28.828 -2.137 1 95.25 130 LYS B C 1
ATOM 2535 O O . LYS B 1 130 ? -7.09 29.469 -1.509 1 95.25 130 LYS B O 1
ATOM 2540 N N . THR B 1 131 ? -7.656 27.766 -2.902 1 91.62 131 THR B N 1
ATOM 2541 C CA . THR B 1 131 ? -6.289 27.281 -2.951 1 91.62 131 THR B CA 1
ATOM 2542 C C . THR B 1 131 ? -5.914 26.859 -4.371 1 91.62 131 THR B C 1
ATOM 2544 O O . THR B 1 131 ? -6.777 26.453 -5.152 1 91.62 131 THR B O 1
ATOM 2547 N N . SER B 1 132 ? -4.664 26.891 -4.621 1 87.31 132 SER B N 1
ATOM 2548 C CA . SER B 1 132 ? -4.168 26.547 -5.945 1 87.31 132 SER B CA 1
ATOM 2549 C C . SER B 1 132 ? -4 25.031 -6.082 1 87.31 132 SER B C 1
ATOM 2551 O O . SER B 1 132 ? -3.877 24.516 -7.195 1 87.31 132 SER B O 1
ATOM 2553 N N . SER B 1 133 ? -3.957 24.297 -4.902 1 84.12 133 SER B N 1
ATOM 2554 C CA . SER B 1 133 ? -3.787 22.844 -4.938 1 84.12 133 SER B CA 1
ATOM 2555 C C . SER B 1 133 ? -5.031 22.156 -5.488 1 84.12 133 SER B C 1
ATOM 2557 O O . SER B 1 133 ? -4.945 21.062 -6.055 1 84.12 133 SER B O 1
ATOM 2559 N N . HIS B 1 134 ? -6.195 22.812 -5.258 1 86.94 134 HIS B N 1
ATOM 2560 C CA . HIS B 1 134 ? -7.465 22.359 -5.816 1 86.94 134 HIS B CA 1
ATOM 2561 C C . HIS B 1 134 ? -8.305 23.547 -6.293 1 86.94 134 HIS B C 1
ATOM 2563 O O . HIS B 1 134 ? -9.344 23.844 -5.699 1 86.94 134 HIS B O 1
ATOM 2569 N N . PRO B 1 135 ? -7.875 24.016 -7.391 1 85.06 135 PRO B N 1
ATOM 2570 C CA . PRO B 1 135 ? -8.5 25.266 -7.832 1 85.06 135 PRO B CA 1
ATOM 2571 C C . PRO B 1 135 ? -9.992 25.109 -8.133 1 85.06 135 PRO B C 1
ATOM 2573 O O . PRO B 1 135 ? -10.742 26.094 -8.086 1 85.06 135 PRO B O 1
ATOM 2576 N N . GLU B 1 136 ? -10.352 23.922 -8.422 1 88.31 136 GLU B N 1
ATOM 2577 C CA . GLU B 1 136 ? -11.742 23.672 -8.797 1 88.31 136 GLU B CA 1
ATOM 2578 C C . GLU B 1 136 ? -12.633 23.516 -7.562 1 88.31 136 GLU B C 1
ATOM 2580 O O . GLU B 1 136 ? -13.852 23.609 -7.656 1 88.31 136 GLU B O 1
ATOM 2585 N N . ALA B 1 137 ? -12.039 23.422 -6.438 1 88.5 137 ALA B N 1
ATOM 2586 C CA . ALA B 1 137 ? -12.805 23.172 -5.219 1 88.5 137 ALA B CA 1
ATOM 2587 C C . ALA B 1 137 ? -13.305 24.469 -4.609 1 88.5 137 ALA B C 1
ATOM 2589 O O . ALA B 1 137 ? -12.547 25.438 -4.484 1 88.5 137 ALA B O 1
ATOM 2590 N N . GLN B 1 138 ? -14.523 24.438 -4.258 1 93.88 138 GLN B N 1
ATOM 2591 C CA . GLN B 1 138 ? -15.086 25.594 -3.557 1 93.88 138 GLN B CA 1
ATOM 2592 C C . GLN B 1 138 ? -14.68 25.594 -2.084 1 93.88 138 GLN B C 1
ATOM 2594 O O . GLN B 1 138 ? -14.773 24.562 -1.414 1 93.88 138 GLN B O 1
ATOM 2599 N N . PRO B 1 139 ? -14.297 26.734 -1.608 1 97.25 139 PRO B N 1
ATOM 2600 C CA . PRO B 1 139 ? -13.945 26.781 -0.187 1 97.25 139 PRO B CA 1
ATOM 2601 C C . PRO B 1 139 ? -15.133 26.484 0.724 1 97.25 139 PRO B C 1
ATOM 2603 O O . PRO B 1 139 ? -16.266 26.875 0.431 1 97.25 139 PRO B O 1
ATOM 2606 N N . ILE B 1 140 ? -14.859 25.766 1.829 1 96.75 140 ILE B N 1
ATOM 2607 C CA . ILE B 1 140 ? -15.93 25.406 2.756 1 96.75 140 ILE B CA 1
ATOM 2608 C C . ILE B 1 140 ? -16.141 26.531 3.766 1 96.75 140 ILE B C 1
ATOM 2610 O O . ILE B 1 140 ? -17.219 26.641 4.363 1 96.75 140 ILE B O 1
ATOM 2614 N N . GLY B 1 141 ? -15.023 27.328 4.082 1 97.62 141 GLY B N 1
ATOM 2615 C CA . GLY B 1 141 ? -15.172 28.562 4.828 1 97.62 141 GLY B CA 1
ATOM 2616 C C . GLY B 1 141 ? -15 28.391 6.324 1 97.62 141 GLY B C 1
ATOM 2617 O O . GLY B 1 141 ? -14.969 27.25 6.82 1 97.62 141 GLY B O 1
ATOM 2618 N N . LEU B 1 142 ? -14.969 29.531 7.02 1 98.5 142 LEU B N 1
ATOM 2619 C CA . LEU B 1 142 ? -14.719 29.578 8.453 1 98.5 142 LEU B CA 1
ATOM 2620 C C . LEU B 1 142 ? -15.953 29.125 9.234 1 98.5 142 LEU B C 1
ATOM 2622 O O . LEU B 1 142 ? -15.828 28.531 10.312 1 98.5 142 LEU B O 1
ATOM 2626 N N . LYS B 1 143 ? -17.062 29.375 8.68 1 98.19 143 LYS B N 1
ATOM 2627 C CA . LYS B 1 143 ? -18.297 28.953 9.344 1 98.19 143 LYS B CA 1
ATOM 2628 C C . LYS B 1 143 ? -18.344 27.438 9.484 1 98.19 143 LYS B C 1
ATOM 2630 O O . LYS B 1 143 ? -18.656 26.922 10.562 1 98.19 143 LYS B O 1
ATOM 2635 N N . THR B 1 144 ? -17.984 26.75 8.453 1 98.5 144 THR B N 1
ATOM 2636 C CA . THR B 1 144 ? -17.969 25.297 8.469 1 98.5 144 THR B CA 1
ATOM 2637 C C . THR B 1 144 ? -16.859 24.781 9.391 1 98.5 144 THR B C 1
ATOM 2639 O O . THR B 1 144 ? -17.031 23.797 10.086 1 98.5 144 THR B O 1
ATOM 2642 N N . LEU B 1 145 ? -15.727 25.438 9.383 1 98.81 145 LEU B N 1
ATOM 2643 C CA . LEU B 1 145 ? -14.641 25.094 10.297 1 98.81 145 LEU B CA 1
ATOM 2644 C C . LEU B 1 145 ? -15.125 25.109 11.75 1 98.81 145 LEU B C 1
ATOM 2646 O O . LEU B 1 145 ? -14.891 24.156 12.5 1 98.81 145 LEU B O 1
ATOM 2650 N N . LYS B 1 146 ? -15.789 26.141 12.07 1 98.81 146 LYS B N 1
ATOM 2651 C CA . LYS B 1 146 ? -16.312 26.297 13.43 1 98.81 146 LYS B CA 1
ATOM 2652 C C . LYS B 1 146 ? -17.328 25.203 13.75 1 98.81 146 LYS B C 1
ATOM 2654 O O . LYS B 1 146 ? -17.25 24.562 14.797 1 98.81 146 LYS B O 1
ATOM 2659 N N . GLU B 1 147 ? -18.219 25 12.844 1 98.75 147 GLU B N 1
ATOM 2660 C CA . GLU B 1 147 ? -19.266 24 13.031 1 98.75 147 GLU B CA 1
ATOM 2661 C C . GLU B 1 147 ? -18.672 22.609 13.25 1 98.75 147 GLU B C 1
ATOM 2663 O O . GLU B 1 147 ? -19.047 21.906 14.195 1 98.75 147 GLU B O 1
ATOM 2668 N N . VAL B 1 148 ? -17.781 22.203 12.414 1 98.88 148 VAL B N 1
ATOM 2669 C CA . VAL B 1 148 ? -17.188 20.875 12.477 1 98.88 148 VAL B CA 1
ATOM 2670 C C . VAL B 1 148 ? -16.391 20.734 13.781 1 98.88 148 VAL B C 1
ATOM 2672 O O . VAL B 1 148 ? -16.516 19.719 14.477 1 98.88 148 VAL B O 1
ATOM 2675 N N . SER B 1 149 ? -15.641 21.719 14.109 1 98.75 149 SER B N 1
ATOM 2676 C CA . SER B 1 149 ? -14.797 21.672 15.305 1 98.75 149 SER B CA 1
ATOM 2677 C C . SER B 1 149 ? -15.641 21.516 16.562 1 98.75 149 SER B C 1
ATOM 2679 O O . SER B 1 149 ? -15.18 20.938 17.547 1 98.75 149 SER B O 1
ATOM 2681 N N . GLU B 1 150 ? -16.828 21.984 16.547 1 98.56 150 GLU B N 1
ATOM 2682 C CA . GLU B 1 150 ? -17.719 21.906 17.703 1 98.56 150 GLU B CA 1
ATOM 2683 C C . GLU B 1 150 ? -18.453 20.562 17.75 1 98.56 150 GLU B C 1
ATOM 2685 O O . GLU B 1 150 ? -18.938 20.156 18.812 1 98.56 150 GLU B O 1
ATOM 2690 N N . LYS B 1 151 ? -18.484 19.891 16.641 1 98.62 151 LYS B N 1
ATOM 2691 C CA . LYS B 1 151 ? -19.344 18.719 16.547 1 98.62 151 LYS B CA 1
ATOM 2692 C C . LYS B 1 151 ? -18.547 17.422 16.625 1 98.62 151 LYS B C 1
ATOM 2694 O O . LYS B 1 151 ? -19.109 16.344 16.797 1 98.62 151 LYS B O 1
ATOM 2699 N N . VAL B 1 152 ? -17.297 17.562 16.5 1 98.69 152 VAL B N 1
ATOM 2700 C CA . VAL B 1 152 ? -16.453 16.375 16.672 1 98.69 152 VAL B CA 1
ATOM 2701 C C . VAL B 1 152 ? -15.531 16.562 17.875 1 98.69 152 VAL B C 1
ATOM 2703 O O . VAL B 1 152 ? -15.242 17.688 18.266 1 98.69 152 VAL B O 1
ATOM 2706 N N . ASN B 1 153 ? -15 15.461 18.375 1 98.44 153 ASN B N 1
ATOM 2707 C CA . ASN B 1 153 ? -14.18 15.516 19.578 1 98.44 153 ASN B CA 1
ATOM 2708 C C . ASN B 1 153 ? -12.695 15.336 19.266 1 98.44 153 ASN B C 1
ATOM 2710 O O . ASN B 1 153 ? -11.844 15.484 20.141 1 98.44 153 ASN B O 1
ATOM 2714 N N . ILE B 1 154 ? -12.336 15.07 18.062 1 98.69 154 ILE B N 1
ATOM 2715 C CA . ILE B 1 154 ? -10.938 14.906 17.672 1 98.69 154 ILE B CA 1
ATOM 2716 C C . ILE B 1 154 ? -10.406 16.219 17.094 1 98.69 154 ILE B C 1
ATOM 2718 O O . ILE B 1 154 ? -11.172 17.031 16.578 1 98.69 154 ILE B O 1
ATOM 2722 N N . PRO B 1 155 ? -9.078 16.406 17.156 1 98.88 155 PRO B N 1
ATOM 2723 C CA . PRO B 1 155 ? -8.469 17.625 16.625 1 98.88 155 PRO B CA 1
ATOM 2724 C C . PRO B 1 155 ? -8.773 17.844 15.148 1 98.88 155 PRO B C 1
ATOM 2726 O O . PRO B 1 155 ? -8.766 16.891 14.359 1 98.88 155 PRO B O 1
ATOM 2729 N N . VAL B 1 156 ? -9.055 19.125 14.797 1 98.94 156 VAL B N 1
ATOM 2730 C CA . VAL B 1 156 ? -9.32 19.547 13.422 1 98.94 156 VAL B CA 1
ATOM 2731 C C . VAL B 1 156 ? -8.195 20.453 12.93 1 98.94 156 VAL B C 1
ATOM 2733 O O . VAL B 1 156 ? -7.945 21.516 13.516 1 98.94 156 VAL B O 1
ATOM 2736 N N . TYR B 1 157 ? -7.531 20.047 11.906 1 98.94 157 TYR B N 1
ATOM 2737 C CA . TYR B 1 157 ? -6.551 20.906 11.242 1 98.94 157 TYR B CA 1
ATOM 2738 C C . TYR B 1 157 ? -7.176 21.641 10.07 1 98.94 157 TYR B C 1
ATOM 2740 O O . TYR B 1 157 ? -7.727 21.016 9.156 1 98.94 157 TYR B O 1
ATOM 2748 N N . ALA B 1 158 ? -7.07 22.922 10.102 1 98.81 158 ALA B N 1
ATOM 2749 C CA . ALA B 1 158 ? -7.492 23.719 8.945 1 98.81 158 ALA B CA 1
ATOM 2750 C C . ALA B 1 158 ? -6.484 23.594 7.805 1 98.81 158 ALA B C 1
ATOM 2752 O O . ALA B 1 158 ? -5.277 23.719 8.023 1 98.81 158 ALA B O 1
ATOM 2753 N N . LEU B 1 159 ? -6.988 23.344 6.664 1 98.31 159 LEU B N 1
ATOM 2754 C CA . LEU B 1 159 ? -6.141 23.172 5.488 1 98.31 159 LEU B CA 1
ATOM 2755 C C . LEU B 1 159 ? -6.766 23.844 4.266 1 98.31 159 LEU B C 1
ATOM 2757 O O . LEU B 1 159 ? -7.988 23.812 4.094 1 98.31 159 LEU B O 1
ATOM 2761 N N . GLY B 1 160 ? -5.922 24.391 3.434 1 97.44 160 GLY B N 1
ATOM 2762 C CA . GLY B 1 160 ? -6.355 24.938 2.156 1 97.44 160 GLY B CA 1
ATOM 2763 C C . GLY B 1 160 ? -6.348 26.453 2.117 1 97.44 160 GLY B C 1
ATOM 2764 O O . GLY B 1 160 ? -7.191 27.109 2.738 1 97.44 160 GLY B O 1
ATOM 2765 N N . GLY B 1 161 ? -5.414 26.984 1.411 1 95.44 161 GLY B N 1
ATOM 2766 C CA . GLY B 1 161 ? -5.34 28.422 1.17 1 95.44 161 GLY B CA 1
ATOM 2767 C C . GLY B 1 161 ? -4.957 29.219 2.404 1 95.44 161 GLY B C 1
ATOM 2768 O O . GLY B 1 161 ? -5.273 30.406 2.512 1 95.44 161 GLY B O 1
ATOM 2769 N N . ILE B 1 162 ? -4.398 28.609 3.316 1 95.69 162 ILE B N 1
ATOM 2770 C CA . ILE B 1 162 ? -4.07 29.266 4.57 1 95.69 162 ILE B CA 1
ATOM 2771 C C . ILE B 1 162 ? -2.689 29.906 4.473 1 95.69 162 ILE B C 1
ATOM 2773 O O . ILE B 1 162 ? -1.73 29.266 4.039 1 95.69 162 ILE B O 1
ATOM 2777 N N . THR B 1 163 ? -2.637 31.219 4.836 1 93.12 163 THR B N 1
ATOM 2778 C CA . THR B 1 163 ? -1.39 31.953 4.984 1 93.12 163 THR B CA 1
ATOM 2779 C C . THR B 1 163 ? -1.118 32.281 6.453 1 93.12 163 THR B C 1
ATOM 2781 O O . THR B 1 163 ? -1.965 32.031 7.312 1 93.12 163 THR B O 1
ATOM 2784 N N . TRP B 1 164 ? 0 32.719 6.684 1 93.69 164 TRP B N 1
ATOM 2785 C CA . TRP B 1 164 ? 0.376 33 8.062 1 93.69 164 TRP B CA 1
ATOM 2786 C C . TRP B 1 164 ? -0.576 34.031 8.68 1 93.69 164 TRP B C 1
ATOM 2788 O O . TRP B 1 164 ? -0.861 33.969 9.883 1 93.69 164 TRP B O 1
ATOM 2798 N N . GLU B 1 165 ? -1.138 34.938 7.879 1 93.5 165 GLU B N 1
ATOM 2799 C CA . GLU B 1 165 ? -2.035 36 8.359 1 93.5 165 GLU B CA 1
ATOM 2800 C C . GLU B 1 165 ? -3.41 35.438 8.695 1 93.5 165 GLU B C 1
ATOM 2802 O O . GLU B 1 165 ? -4.18 36.062 9.43 1 93.5 165 GLU B O 1
ATOM 2807 N N . LYS B 1 166 ? -3.703 34.25 8.188 1 96.69 166 LYS B N 1
ATOM 2808 C CA . LYS B 1 166 ? -5.043 33.688 8.344 1 96.69 166 LYS B CA 1
ATOM 2809 C C . LYS B 1 166 ? -5.082 32.688 9.477 1 96.69 166 LYS B C 1
ATOM 2811 O O . LYS B 1 166 ? -6.152 32.188 9.844 1 96.69 166 LYS B O 1
ATOM 2816 N N . ILE B 1 167 ? -3.941 32.406 10.055 1 97.56 167 ILE B N 1
ATOM 2817 C CA . ILE B 1 167 ? -3.838 31.359 11.062 1 97.56 167 ILE B CA 1
ATOM 2818 C C . ILE B 1 167 ? -4.707 31.719 12.266 1 97.56 167 ILE B C 1
ATOM 2820 O O . ILE B 1 167 ? -5.453 30.875 12.773 1 97.56 167 ILE B O 1
ATOM 2824 N N . LYS B 1 168 ? -4.609 32.969 12.664 1 97.88 168 LYS B N 1
ATOM 2825 C CA . LYS B 1 168 ? -5.316 33.406 13.867 1 97.88 168 LYS B CA 1
ATOM 2826 C C . LYS B 1 168 ? -6.82 33.219 13.727 1 97.88 168 LYS B C 1
ATOM 2828 O O . LYS B 1 168 ? -7.48 32.75 14.664 1 97.88 168 LYS B O 1
ATOM 2833 N N . VAL B 1 169 ? -7.371 33.562 12.555 1 98.31 169 VAL B N 1
ATOM 2834 C CA . VAL B 1 169 ? -8.812 33.438 12.359 1 98.31 169 VAL B CA 1
ATOM 2835 C C . VAL B 1 169 ? -9.211 31.969 12.328 1 98.31 169 VAL B C 1
ATOM 2837 O O . VAL B 1 169 ? -10.305 31.609 12.766 1 98.31 169 VAL B O 1
ATOM 2840 N N . CYS B 1 170 ? -8.359 31.125 11.883 1 98.69 170 CYS B N 1
ATOM 2841 C CA . CYS B 1 170 ? -8.641 29.703 11.906 1 98.69 170 CYS B CA 1
ATOM 2842 C C . CYS B 1 170 ? -8.766 29.188 13.336 1 98.69 170 CYS B C 1
ATOM 2844 O O . CYS B 1 170 ? -9.711 28.469 13.672 1 98.69 170 CYS B O 1
ATOM 2846 N N . TYR B 1 171 ? -7.812 29.562 14.195 1 98.56 171 TYR B N 1
ATOM 2847 C CA . TYR B 1 171 ? -7.859 29.156 15.602 1 98.56 171 TYR B CA 1
ATOM 2848 C C . TYR B 1 171 ? -9.117 29.688 16.281 1 98.56 171 TYR B C 1
ATOM 2850 O O . TYR B 1 171 ? -9.773 28.969 17.031 1 98.56 171 TYR B O 1
ATOM 2858 N N . LYS B 1 172 ? -9.438 30.938 15.953 1 98.5 172 LYS B N 1
ATOM 2859 C CA . LYS B 1 172 ? -10.617 31.578 16.547 1 98.5 172 LYS B CA 1
ATOM 2860 C C . LYS B 1 172 ? -11.891 30.828 16.156 1 98.5 172 LYS B C 1
ATOM 2862 O O . LYS B 1 172 ? -12.891 30.891 16.875 1 98.5 172 LYS B O 1
ATOM 2867 N N . ASN B 1 173 ? -11.758 30.125 15.031 1 98.62 173 ASN B N 1
ATOM 2868 C CA . ASN B 1 173 ? -12.945 29.422 14.547 1 98.62 173 ASN B CA 1
ATOM 2869 C C . ASN B 1 173 ? -12.828 27.922 14.773 1 98.62 173 ASN B C 1
ATOM 2871 O O . ASN B 1 173 ? -13.438 27.125 14.055 1 98.62 173 ASN B O 1
ATOM 2875 N N . GLY B 1 174 ? -11.992 27.469 15.695 1 98.62 174 GLY B N 1
ATOM 2876 C CA . GLY B 1 174 ? -12.102 26.125 1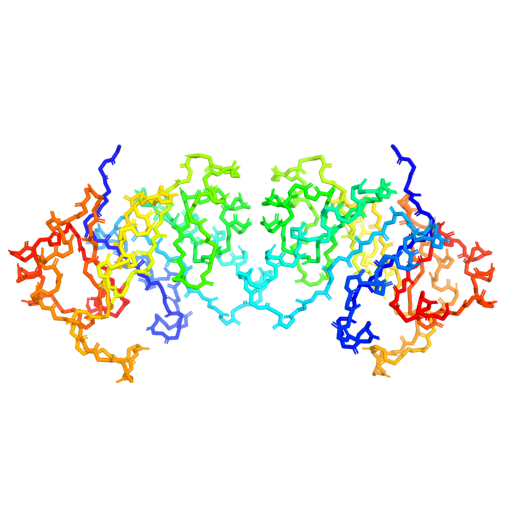6.25 1 98.62 174 GLY B CA 1
ATOM 2877 C C . GLY B 1 174 ? -11.008 25.188 15.773 1 98.62 174 GLY B C 1
ATOM 2878 O O . GLY B 1 174 ? -10.93 24.047 16.219 1 98.62 174 GLY B O 1
ATOM 2879 N N . ALA B 1 175 ? -10.125 25.656 14.945 1 98.81 175 ALA B N 1
ATOM 2880 C CA . ALA B 1 175 ? -9.023 24.797 14.516 1 98.81 175 ALA B CA 1
ATOM 2881 C C . ALA B 1 175 ? -8.133 24.422 15.688 1 98.81 175 ALA B C 1
ATOM 2883 O O . ALA B 1 175 ? -7.824 25.25 16.547 1 98.81 175 ALA B O 1
ATOM 2884 N N . TYR B 1 176 ? -7.785 23.172 15.742 1 98.75 176 TYR B N 1
ATOM 2885 C CA . TYR B 1 176 ? -6.754 22.719 16.672 1 98.75 176 TYR B CA 1
ATOM 2886 C C . TYR B 1 176 ? -5.363 23.094 16.172 1 98.75 176 TYR B C 1
ATOM 2888 O O . TYR B 1 176 ? -4.523 23.547 16.953 1 98.75 176 TYR B O 1
ATOM 2896 N N . GLY B 1 177 ? -5.148 22.922 14.883 1 98.62 177 GLY B N 1
ATOM 2897 C CA . GLY B 1 177 ? -3.885 23.188 14.219 1 98.62 177 GLY B CA 1
ATOM 2898 C C . GLY B 1 177 ? -4.055 23.594 12.766 1 98.62 177 GLY B C 1
ATOM 2899 O O . GLY B 1 177 ? -5.18 23.734 12.281 1 98.62 177 GLY B O 1
ATOM 2900 N N . ILE B 1 178 ? -2.898 23.812 12.133 1 98.62 178 ILE B N 1
ATOM 2901 C CA . ILE B 1 178 ? -2.857 24.281 10.75 1 98.62 178 ILE B CA 1
ATOM 2902 C C . ILE B 1 178 ? -2.049 23.297 9.906 1 98.62 178 ILE B C 1
ATOM 2904 O O . ILE B 1 178 ? -0.935 22.922 10.273 1 98.62 178 ILE B O 1
ATOM 2908 N N . ALA B 1 179 ? -2.68 22.875 8.789 1 98.5 179 ALA B N 1
ATOM 2909 C CA . ALA B 1 179 ? -1.976 22.062 7.797 1 98.5 179 ALA B CA 1
ATOM 2910 C C . ALA B 1 179 ? -1.756 22.859 6.508 1 98.5 179 ALA B C 1
ATOM 2912 O O . ALA B 1 179 ? -2.531 23.75 6.184 1 98.5 179 ALA B O 1
ATOM 2913 N N . GLY B 1 180 ? -0.695 22.5 5.84 1 96.94 180 GLY B N 1
ATOM 2914 C CA . GLY B 1 180 ? -0.433 23.219 4.602 1 96.94 180 GLY B CA 1
ATOM 2915 C C . GLY B 1 180 ? 0.683 22.609 3.779 1 96.94 180 GLY B C 1
ATOM 2916 O O . GLY B 1 180 ? 1.444 21.781 4.281 1 96.94 180 GLY B O 1
ATOM 2917 N N . ILE B 1 181 ? 0.752 23 2.562 1 95.31 181 ILE B N 1
ATOM 2918 C CA . ILE B 1 181 ? 1.81 22.625 1.634 1 95.31 181 ILE B CA 1
ATOM 2919 C C . ILE B 1 181 ? 2.754 23.797 1.41 1 95.31 181 ILE B C 1
ATOM 2921 O O . ILE B 1 181 ? 3.846 23.844 1.982 1 95.31 181 ILE B O 1
ATOM 2925 N N . SER B 1 182 ? 2.287 24.859 0.843 1 92.88 182 SER B N 1
ATOM 2926 C CA . SER B 1 182 ? 3.131 25.953 0.375 1 92.88 182 SER B CA 1
ATOM 2927 C C . SER B 1 182 ? 3.389 26.969 1.485 1 92.88 182 SER B C 1
ATOM 2929 O O . SER B 1 182 ? 4.355 27.734 1.425 1 92.88 182 SER B O 1
ATOM 2931 N N . MET B 1 183 ? 2.559 26.984 2.48 1 92.25 183 MET B N 1
ATOM 2932 C CA . MET B 1 183 ? 2.68 28 3.52 1 92.25 183 MET B CA 1
ATOM 2933 C C . MET B 1 183 ? 4.004 27.859 4.266 1 92.25 183 MET B C 1
ATOM 2935 O O . MET B 1 183 ? 4.547 28.859 4.758 1 92.25 183 MET B O 1
ATOM 2939 N N . PHE B 1 184 ? 4.559 26.719 4.234 1 93.12 184 PHE B N 1
ATOM 2940 C CA . PHE B 1 184 ? 5.77 26.484 5.012 1 93.12 184 PHE B CA 1
ATOM 2941 C C . PHE B 1 184 ? 7.012 26.75 4.172 1 93.12 184 PHE B C 1
ATOM 2943 O O . PHE B 1 184 ? 8.133 26.672 4.676 1 93.12 184 PHE B O 1
ATOM 2950 N N . LEU B 1 185 ? 6.816 27.016 2.914 1 91.38 185 LEU B N 1
ATOM 2951 C CA . LEU B 1 185 ? 7.93 27.312 2.018 1 91.38 185 LEU B CA 1
ATOM 2952 C C . LEU B 1 185 ? 8.289 28.781 2.059 1 91.38 185 LEU B C 1
ATOM 2954 O O . LEU B 1 185 ? 9.328 29.188 1.524 1 91.38 185 LEU B O 1
ATOM 2958 N N . GLU B 1 186 ? 7.461 29.547 2.627 1 82.44 186 GLU B N 1
ATOM 2959 C CA . GLU B 1 186 ? 7.711 30.984 2.738 1 82.44 186 GLU B CA 1
ATOM 2960 C C . GLU B 1 186 ? 8.688 31.297 3.869 1 82.44 186 GLU B C 1
ATOM 2962 O O . GLU B 1 186 ? 8.719 30.594 4.879 1 82.44 186 GLU B O 1
#

Organism: Aquifex aeolicus (strain VF5) (NCBI:txid224324)

Secondary structure (DSSP, 8-state):
-PPPSEEEE--HHHH-TTHHHHHHHHHHTT--EEEE--TTS-HHHHHHHHHHHHHHHHHTT-EEEEES-HHHHHHTT-SEEEE-TTS--HHHHHHH-TT-EEEEEE-SHHHHHHHHHTT-SEEEE--SS--SSSTTSPP-HHHHHHHHHHH-SS-EEEESS--GGGHHHHHHTT-SEEEESGGGG-/-PPPSEEEE--HHHH-TTHHHHHHHHHHTT--EEEE--TTS-HHHHHHHHHHHHHHHHHTT-EEEEES-HHHHHHTT-SEEEE-TTS--HHHHHHH-TT-EEEEEE-SHHHHHHHHHTT-SEEEE--SS--SSSTTSPP-HHHHHHHHHHH-SS-EEEESS--GGGHHHHHHTT-SEEEESGGGG-

pLDDT: mean 96.86, std 3.99, range [61.09, 98.94]

InterPro domains:
  IPR013785 Aldolase-type TIM barrel [G3DSA:3.20.20.70] (1-186)
  IPR022998 Thiamine phosphate synthase/TenI [PF02581] (6-183)
  IPR022998 Thiamine phosphate synthase/TenI [cd00564] (6-185)
  IPR034291 Thiamine phosphate synthase [MF_00097] (4-186)
  IPR034291 Thiamine phosphate synthase [TIGR00693] (5-182)
  IPR036206 Thiamin phosphate synthase superfamily [SSF51391] (3-185)

Radius of gyration: 23.36 Å; Cα contacts (8 Å, |Δi|>4): 758; chains: 2; bounding box: 41×67×50 Å